Protein AF-A0A093X7K8-F1 (afdb_monomer)

Foldseek 3Di:
DDDDDDDDPDDDDDPDPDAAFPVCVQVVHDFDDDNQHTPVCVVVVHGGHDDPPDDHDDPVVVVVVVVVVVVVVVVVVVVVVVPPDDDDDDDDDDDDDDDDDDDDDDDDDDDDDDDDDDDDDDPDDDDDDDDDDDDDDDDDDDDDDDDDDDDDDPDDDPQQACWDDDPPRIDHSVLLVVLLVCCVVPPCVPVVPDDPVDHLVNVCVVDVVRSVVSNPD

Secondary structure (DSSP, 8-state):
---------------------HHHHHTT----S-SS--HHHHHT-------SS-----HHHHHHHHHHHHHHHHHHHHHHHTTS----------------------PPPPPPPPP---------------------------------------PPPTT-PPPEEETTEEE-HHHHHHHHHHHHHHTTTT-TTS-TTS-HHHHHHH-HHHHHHHTT-

Structure (mmCIF, N/CA/C/O backbone):
data_AF-A0A093X7K8-F1
#
_entry.id   AF-A0A093X7K8-F1
#
loop_
_atom_site.group_PDB
_atom_site.id
_atom_site.type_symbol
_atom_site.label_atom_id
_atom_site.label_alt_id
_atom_site.label_comp_id
_atom_site.label_asym_id
_atom_site.label_entity_id
_atom_site.label_seq_id
_atom_site.pdbx_PDB_ins_code
_atom_site.Cartn_x
_atom_site.Cartn_y
_atom_site.Cartn_z
_atom_site.occupancy
_atom_site.B_iso_or_equiv
_atom_site.auth_seq_id
_atom_site.auth_comp_id
_atom_site.auth_asym_id
_atom_site.auth_atom_id
_atom_site.pdbx_PDB_model_num
ATOM 1 N N . SER A 1 1 ? -24.131 13.519 -60.562 1.00 43.91 1 SER A N 1
ATOM 2 C CA . SER A 1 1 ? -24.579 14.453 -59.507 1.00 43.91 1 SER A CA 1
ATOM 3 C C . SER A 1 1 ? -25.563 13.751 -58.587 1.00 43.91 1 SER A C 1
ATOM 5 O O . SER A 1 1 ? -26.229 12.853 -59.090 1.00 43.91 1 SER A O 1
ATOM 7 N N . PRO A 1 2 ? -25.706 14.150 -57.310 1.00 54.4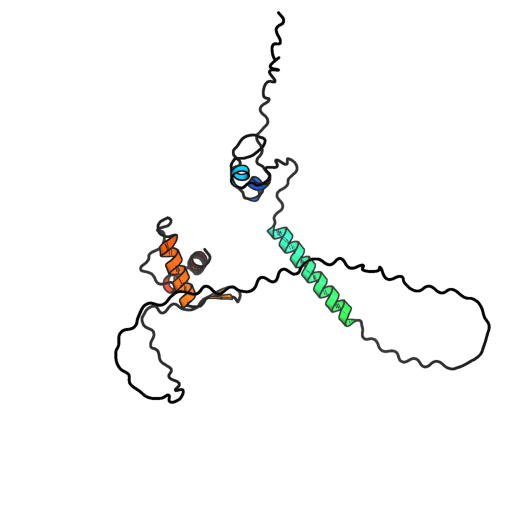1 2 PRO A N 1
ATOM 8 C CA . PRO A 1 2 ? -24.967 15.197 -56.595 1.00 54.41 2 PRO A CA 1
ATOM 9 C C . PRO A 1 2 ? -23.804 14.649 -55.742 1.00 54.41 2 PRO A C 1
ATOM 11 O O . PRO A 1 2 ? -23.658 13.444 -55.560 1.00 54.41 2 PRO A O 1
ATOM 14 N N . THR A 1 3 ? -22.981 15.554 -55.218 1.00 49.97 3 THR A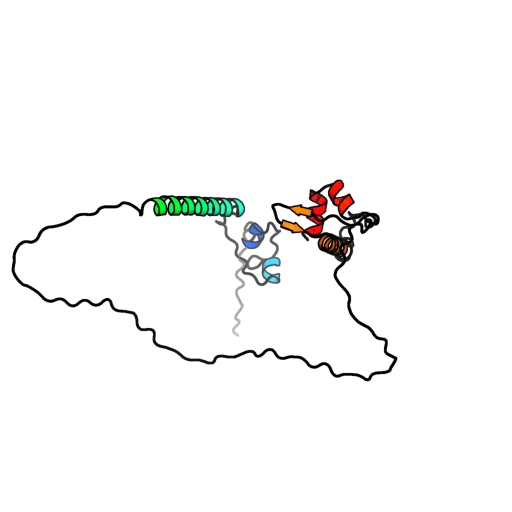 N 1
ATOM 15 C CA . THR A 1 3 ? -21.898 15.289 -54.256 1.00 49.97 3 THR A CA 1
ATOM 16 C C . THR A 1 3 ? -22.354 15.629 -52.836 1.00 49.97 3 THR A C 1
ATOM 18 O O . THR A 1 3 ? -23.001 16.653 -52.634 1.00 49.97 3 THR A O 1
ATOM 21 N N . ALA A 1 4 ? -21.954 14.832 -51.842 1.00 49.38 4 ALA A N 1
ATOM 22 C CA . ALA A 1 4 ? -22.148 15.134 -50.421 1.00 49.38 4 ALA A CA 1
ATOM 23 C C . ALA A 1 4 ? -20.796 15.081 -49.689 1.00 49.38 4 ALA A C 1
ATOM 25 O O . ALA A 1 4 ? -20.408 14.056 -49.132 1.00 49.38 4 ALA A O 1
ATOM 26 N N . ALA A 1 5 ? -20.037 16.178 -49.747 1.00 46.66 5 ALA A N 1
ATOM 27 C CA . ALA A 1 5 ? -18.746 16.278 -49.071 1.00 46.66 5 ALA A CA 1
ATOM 28 C C . ALA A 1 5 ? -18.942 16.472 -47.557 1.00 46.66 5 ALA A C 1
ATOM 30 O O . ALA A 1 5 ? -19.609 17.412 -47.127 1.00 46.66 5 ALA A O 1
ATOM 31 N N . ALA A 1 6 ? -18.339 15.603 -46.742 1.00 52.88 6 ALA A N 1
ATOM 32 C CA . ALA A 1 6 ? -18.373 15.737 -45.289 1.00 52.88 6 ALA A CA 1
ATOM 33 C C . ALA A 1 6 ? -17.526 16.943 -44.839 1.00 52.88 6 ALA A C 1
ATOM 35 O O . ALA A 1 6 ? -16.303 16.948 -44.985 1.00 52.88 6 ALA A O 1
ATOM 36 N N . ALA A 1 7 ? -18.173 17.968 -44.280 1.00 48.53 7 ALA A N 1
ATOM 37 C CA . ALA A 1 7 ? -17.504 19.171 -43.795 1.00 48.53 7 ALA A CA 1
ATOM 38 C C . ALA A 1 7 ? -16.694 18.888 -42.514 1.00 48.53 7 ALA A C 1
ATOM 40 O O . ALA A 1 7 ? -17.230 18.871 -41.405 1.00 48.53 7 ALA A O 1
ATOM 41 N N . ALA A 1 8 ? -15.383 18.689 -42.661 1.00 55.38 8 ALA A N 1
ATOM 42 C CA . ALA A 1 8 ? -14.460 18.539 -41.540 1.00 55.38 8 ALA A CA 1
ATOM 43 C C . ALA A 1 8 ? -14.247 19.889 -40.823 1.00 55.38 8 ALA A C 1
ATOM 45 O O . ALA A 1 8 ? -13.412 20.700 -41.221 1.00 55.38 8 ALA A O 1
ATOM 46 N N . VAL A 1 9 ? -15.009 20.140 -39.752 1.00 53.75 9 VAL A N 1
ATOM 47 C CA . VAL A 1 9 ? -14.909 21.376 -38.957 1.00 53.75 9 VAL A CA 1
ATOM 48 C C . VAL A 1 9 ? -13.597 21.396 -38.160 1.00 53.75 9 VAL A C 1
ATOM 50 O O . VAL A 1 9 ? -13.484 20.811 -37.082 1.00 53.75 9 VAL A O 1
ATOM 53 N N . GLY A 1 10 ? -12.592 22.089 -38.698 1.00 54.41 10 GLY A N 1
ATOM 54 C CA . GLY A 1 10 ? -11.262 22.234 -38.103 1.00 54.41 10 GLY A CA 1
ATOM 55 C C . GLY A 1 10 ? -11.238 23.115 -36.851 1.00 54.41 10 GLY A C 1
ATOM 56 O O . GLY A 1 10 ? -10.884 24.290 -36.914 1.00 54.41 10 GLY A O 1
ATOM 57 N N . ALA A 1 11 ? -11.570 22.548 -35.690 1.00 55.50 11 ALA A N 1
ATOM 58 C CA . ALA A 1 11 ? -11.433 23.224 -34.402 1.00 55.50 11 ALA A CA 1
ATOM 59 C C . ALA A 1 11 ? -9.982 23.156 -33.880 1.00 55.50 11 ALA A C 1
ATOM 61 O O . ALA A 1 11 ? -9.551 22.134 -33.341 1.00 55.50 11 ALA A O 1
ATOM 62 N N . SER A 1 12 ? -9.230 24.256 -34.003 1.00 58.72 12 SER A N 1
ATOM 63 C CA . SER A 1 12 ? -7.847 24.361 -33.510 1.00 58.72 12 SER A CA 1
ATOM 64 C C . SER A 1 12 ? -7.721 23.970 -32.024 1.00 58.72 12 SER A C 1
ATOM 66 O O . SER A 1 12 ? -8.381 24.574 -31.169 1.00 58.72 12 SER A O 1
ATOM 68 N N . PRO A 1 13 ? -6.862 22.995 -31.663 1.00 62.19 13 PRO A N 1
ATOM 69 C CA . PRO A 1 13 ? -6.808 22.458 -30.308 1.00 62.19 13 PRO A CA 1
ATOM 70 C C . PRO A 1 13 ? -6.095 23.418 -29.346 1.00 62.19 13 PRO A C 1
ATOM 72 O O . PRO A 1 13 ? -4.878 23.360 -29.152 1.00 62.19 13 PRO A O 1
ATOM 75 N N . VAL A 1 14 ? -6.875 24.275 -28.679 1.00 63.78 14 VAL A N 1
ATOM 76 C CA . VAL A 1 14 ? -6.429 25.054 -27.512 1.00 63.78 14 VAL A CA 1
ATOM 77 C C . VAL A 1 14 ? -5.735 24.105 -26.531 1.00 63.78 14 VAL A C 1
ATOM 79 O O . VAL A 1 14 ? -6.349 23.140 -26.067 1.00 63.78 14 VAL A O 1
ATOM 82 N N . LYS A 1 15 ? -4.460 24.368 -26.207 1.00 61.75 15 LYS A N 1
ATOM 83 C CA . LYS A 1 15 ? -3.591 23.497 -25.389 1.00 61.75 15 LYS A CA 1
ATOM 84 C C . LYS A 1 15 ? -4.044 23.440 -23.919 1.00 61.75 15 LYS A C 1
ATOM 86 O O . LYS A 1 15 ? -3.411 23.994 -23.022 1.00 61.75 15 LYS A O 1
ATOM 91 N N . ARG A 1 16 ? -5.159 22.748 -23.660 1.00 68.31 16 ARG A N 1
ATOM 92 C CA . ARG A 1 16 ? -5.718 22.496 -22.324 1.00 68.31 16 ARG A CA 1
ATOM 93 C C . ARG A 1 16 ? -4.685 21.735 -21.484 1.00 68.31 16 ARG A C 1
ATOM 95 O O . ARG A 1 16 ? -4.332 20.603 -21.807 1.00 68.31 16 ARG A O 1
ATOM 102 N N . LYS A 1 17 ? -4.204 22.358 -20.401 1.00 72.25 17 LYS A N 1
ATOM 103 C CA . LYS A 1 17 ? -3.203 21.790 -19.479 1.00 72.25 17 LYS A CA 1
ATOM 104 C C . LYS A 1 17 ? -3.679 20.417 -18.979 1.00 72.25 17 LYS A C 1
ATOM 106 O O . LYS A 1 17 ? -4.700 20.337 -18.299 1.00 72.25 17 LYS A O 1
ATOM 111 N N . ARG A 1 18 ? -2.977 19.338 -19.356 1.00 80.25 18 ARG A N 1
ATOM 112 C CA . ARG A 1 18 ? -3.398 17.949 -19.092 1.00 80.25 18 ARG A CA 1
ATOM 113 C C . ARG A 1 18 ? -3.411 17.674 -17.582 1.00 80.25 18 ARG A C 1
ATOM 115 O O . ARG A 1 18 ? -2.409 17.884 -16.904 1.00 80.25 18 ARG A O 1
ATOM 122 N N . ILE A 1 19 ? -4.545 17.202 -17.064 1.00 87.38 19 ILE A N 1
ATOM 123 C CA . ILE A 1 19 ? -4.765 16.911 -15.639 1.00 87.38 19 ILE A CA 1
ATOM 124 C C . ILE A 1 19 ? -4.825 15.393 -15.434 1.00 87.38 19 ILE A C 1
ATOM 126 O O . ILE A 1 19 ? -5.499 14.693 -16.181 1.00 87.38 19 ILE A O 1
ATOM 130 N N . ALA A 1 20 ? -4.141 14.888 -14.404 1.00 92.25 20 ALA A N 1
ATOM 131 C CA . ALA A 1 20 ? -4.218 13.484 -14.002 1.00 92.25 20 ALA A CA 1
ATOM 132 C C . ALA A 1 20 ? -5.599 13.121 -13.419 1.00 92.25 20 ALA A C 1
ATOM 134 O O . ALA A 1 20 ? -6.177 13.907 -12.662 1.00 92.25 20 ALA A O 1
ATOM 135 N N . CYS A 1 21 ? -6.098 11.918 -13.723 1.00 93.25 21 CYS A N 1
ATOM 136 C CA . CYS A 1 21 ? -7.355 11.404 -13.171 1.00 93.25 21 CYS A CA 1
ATOM 137 C C . CYS A 1 21 ? -7.287 11.188 -11.645 1.00 93.25 21 CYS A C 1
ATOM 139 O O . CYS A 1 21 ? -6.202 11.111 -11.058 1.00 93.25 21 CYS A O 1
ATOM 141 N N . THR A 1 22 ? -8.449 11.085 -10.992 1.00 93.62 22 THR A N 1
ATOM 142 C CA . THR A 1 22 ? -8.557 10.914 -9.530 1.00 93.62 22 THR A CA 1
ATOM 143 C C . THR A 1 22 ? -7.801 9.680 -9.034 1.00 93.62 22 THR A C 1
ATOM 145 O O . THR A 1 22 ? -6.997 9.793 -8.112 1.00 93.62 22 THR A O 1
ATOM 148 N N . LEU A 1 23 ? -7.952 8.532 -9.703 1.00 93.06 23 LEU A N 1
ATOM 149 C CA . LEU A 1 23 ? -7.284 7.280 -9.328 1.00 93.06 23 LEU A CA 1
ATOM 150 C C . LEU A 1 23 ? -5.750 7.384 -9.388 1.00 93.06 23 LEU A C 1
ATOM 152 O O . LEU A 1 23 ? -5.063 6.938 -8.465 1.00 93.06 23 LEU A O 1
ATOM 156 N N . CYS A 1 24 ? -5.188 8.027 -10.418 1.00 93.50 24 CYS A N 1
ATOM 157 C CA . CYS A 1 24 ? -3.744 8.278 -10.493 1.00 93.50 24 CYS A CA 1
ATOM 158 C C . CYS A 1 24 ? -3.268 9.283 -9.429 1.00 93.50 24 CYS A C 1
ATOM 160 O O . CYS A 1 24 ? -2.200 9.086 -8.853 1.00 93.50 24 CYS A O 1
ATOM 162 N N . ARG A 1 25 ? -4.067 10.316 -9.117 1.00 91.94 25 ARG A N 1
ATOM 163 C CA . ARG A 1 25 ? -3.783 11.281 -8.035 1.00 91.94 25 ARG A CA 1
ATOM 164 C C . ARG A 1 25 ? -3.789 10.636 -6.647 1.00 91.94 25 ARG A C 1
ATOM 166 O O . ARG A 1 25 ? -2.954 10.986 -5.816 1.00 91.94 25 ARG A O 1
ATOM 173 N N . GLU A 1 26 ? -4.711 9.714 -6.375 1.00 90.94 26 GLU A N 1
ATOM 174 C CA . GLU A 1 26 ? -4.757 8.997 -5.094 1.00 90.94 26 GLU A CA 1
ATOM 175 C C . GLU A 1 26 ? -3.578 8.041 -4.934 1.00 90.94 26 GLU A C 1
ATOM 177 O O . GLU A 1 26 ? -2.872 8.103 -3.926 1.00 90.94 26 GLU A O 1
ATOM 182 N N . SER A 1 27 ? -3.329 7.222 -5.959 1.00 91.19 27 SER A N 1
ATOM 183 C CA . SER A 1 27 ? -2.268 6.207 -5.978 1.00 91.19 27 SER A CA 1
ATOM 184 C C . SER A 1 27 ? -0.863 6.743 -6.302 1.00 91.19 27 SER A C 1
ATOM 186 O O . SER A 1 27 ? 0.056 5.952 -6.483 1.00 91.19 27 SER A O 1
ATOM 188 N N . LYS A 1 28 ? -0.681 8.072 -6.364 1.00 90.88 28 LYS A N 1
ATOM 189 C CA . LYS A 1 28 ? 0.595 8.774 -6.625 1.00 90.88 28 LYS A CA 1
ATOM 190 C C . LYS A 1 28 ? 1.321 8.413 -7.943 1.00 90.88 28 LYS A C 1
ATOM 192 O O . LYS A 1 28 ? 2.507 8.703 -8.067 1.00 90.88 28 LYS A O 1
ATOM 197 N N . VAL A 1 29 ? 0.659 7.818 -8.942 1.00 93.06 29 VAL A N 1
ATOM 198 C CA . VAL A 1 29 ? 1.325 7.419 -10.205 1.00 93.06 29 VAL A CA 1
ATOM 199 C C . VAL A 1 29 ? 1.210 8.467 -11.315 1.00 93.06 29 VAL A C 1
ATOM 201 O O . VAL A 1 29 ? 0.273 9.269 -11.354 1.00 93.06 29 VAL A O 1
ATOM 204 N N . ARG A 1 30 ? 2.119 8.400 -12.297 1.00 92.69 30 ARG A N 1
ATOM 205 C CA . ARG A 1 30 ? 2.014 9.170 -13.545 1.00 92.69 30 ARG A CA 1
ATOM 206 C C . ARG A 1 30 ? 0.750 8.760 -14.318 1.00 92.69 30 ARG A C 1
ATOM 208 O O . ARG A 1 30 ? 0.532 7.584 -14.592 1.00 92.69 30 ARG A O 1
ATOM 215 N N . CYS A 1 31 ? -0.066 9.741 -14.698 1.00 94.12 31 CYS A N 1
ATOM 216 C CA . CYS A 1 31 ? -1.246 9.544 -15.540 1.00 94.12 31 CYS A CA 1
ATOM 217 C C . CYS A 1 31 ? -0.872 9.784 -17.011 1.00 94.12 31 CYS A C 1
ATOM 219 O O . CYS A 1 31 ? -0.546 10.913 -17.378 1.00 94.12 31 CYS A O 1
ATOM 221 N N . VAL A 1 32 ? -0.913 8.740 -17.843 1.00 93.06 32 VAL A N 1
ATOM 222 C CA . VAL A 1 32 ? -0.558 8.791 -19.275 1.00 93.06 32 VAL A CA 1
ATOM 223 C C . VAL A 1 32 ? -1.686 8.182 -20.107 1.00 93.06 32 VAL A C 1
ATOM 225 O O . VAL A 1 32 ? -2.246 7.162 -19.715 1.00 93.06 32 VAL A O 1
ATOM 228 N N . GLY A 1 33 ? -2.025 8.814 -21.229 1.00 86.38 33 GLY A N 1
ATOM 229 C CA . GLY A 1 33 ? -3.079 8.398 -22.159 1.00 86.38 33 GLY A CA 1
ATOM 230 C C . GLY A 1 33 ? -3.758 9.599 -22.835 1.00 86.38 33 GLY A C 1
ATOM 231 O O . GLY A 1 33 ? -3.300 10.738 -22.639 1.00 86.38 33 GLY A O 1
ATOM 232 N N . PRO A 1 34 ? -4.813 9.354 -23.631 1.00 79.88 34 PRO A N 1
ATOM 233 C CA . PRO A 1 34 ? -5.719 10.383 -24.141 1.00 79.88 34 PRO A CA 1
ATOM 234 C C . PRO A 1 34 ? -6.568 11.025 -23.018 1.00 79.88 34 PRO A C 1
ATOM 236 O O . PRO A 1 34 ? -6.303 10.856 -21.825 1.00 79.88 34 PRO A O 1
ATOM 239 N N . SER A 1 35 ? -7.522 11.883 -23.389 1.00 75.50 35 SER A N 1
ATOM 240 C CA . SER A 1 35 ? -8.306 12.704 -22.446 1.00 75.50 35 SER A CA 1
ATOM 241 C C . SER A 1 35 ? -9.487 11.985 -21.789 1.00 75.50 35 SER A C 1
ATOM 243 O O . SER A 1 35 ? -9.974 12.450 -20.762 1.00 75.50 35 SER A O 1
ATOM 245 N N . ASP A 1 36 ? -9.949 10.893 -22.388 1.00 82.69 36 ASP A N 1
ATOM 246 C CA . ASP A 1 36 ? -11.087 10.067 -21.985 1.00 82.69 36 ASP A CA 1
ATOM 247 C C . ASP A 1 36 ? -10.666 8.964 -20.993 1.00 82.69 36 ASP A C 1
ATOM 249 O O . ASP A 1 36 ? -11.167 8.922 -19.867 1.00 82.69 36 ASP A O 1
ATOM 253 N N . ARG A 1 37 ? -9.684 8.121 -21.347 1.00 93.06 37 ARG A N 1
ATOM 254 C CA . ARG A 1 37 ? -9.090 7.117 -20.453 1.00 93.06 37 ARG A CA 1
ATOM 255 C C . ARG A 1 37 ? -7.569 7.216 -20.437 1.00 93.06 37 ARG A C 1
ATOM 257 O O . ARG A 1 37 ? -6.923 7.468 -21.446 1.00 93.06 37 ARG A O 1
ATOM 264 N N . CYS A 1 38 ? -6.973 6.995 -19.266 1.00 94.56 38 CYS A N 1
ATOM 265 C CA . CYS A 1 38 ? -5.532 6.800 -19.149 1.00 94.56 38 CYS A CA 1
ATOM 266 C C . CYS A 1 38 ? -5.196 5.304 -19.213 1.00 94.56 38 CYS A C 1
ATOM 268 O O . CYS A 1 38 ? -5.938 4.484 -18.665 1.00 94.56 38 CYS A O 1
ATOM 270 N N . ALA A 1 39 ? -4.049 4.955 -19.800 1.00 94.88 39 ALA A N 1
ATOM 271 C CA . ALA A 1 39 ? -3.650 3.573 -20.084 1.00 94.88 39 ALA A CA 1
ATOM 272 C C . ALA A 1 39 ? -3.607 2.676 -18.829 1.00 94.88 39 ALA A C 1
ATOM 274 O O . ALA A 1 39 ? -3.805 1.466 -18.906 1.00 94.88 39 ALA A O 1
ATOM 275 N N . ARG A 1 40 ? -3.402 3.255 -17.631 1.00 95.31 40 ARG A N 1
ATOM 276 C CA . ARG A 1 40 ? -3.520 2.501 -16.370 1.00 95.31 40 ARG A CA 1
ATOM 277 C C . ARG A 1 40 ? -4.972 2.173 -16.017 1.00 95.31 40 ARG A C 1
ATOM 279 O O . ARG A 1 40 ? -5.229 1.060 -15.580 1.00 95.31 40 ARG A O 1
ATOM 286 N N . CYS A 1 41 ? -5.901 3.119 -16.152 1.00 96.00 41 CYS A N 1
ATOM 287 C CA . CYS A 1 41 ? -7.314 2.872 -15.842 1.00 96.00 41 CYS A CA 1
ATOM 288 C C . CYS A 1 41 ? -7.969 1.963 -16.891 1.00 96.00 41 CYS A C 1
ATOM 290 O O . CYS A 1 41 ? -8.832 1.166 -16.556 1.00 96.00 41 CYS A O 1
ATOM 292 N N . GLU A 1 42 ? -7.517 2.051 -18.140 1.00 95.44 42 GLU A N 1
ATOM 293 C CA . GLU A 1 42 ? -7.854 1.129 -19.223 1.00 95.44 42 GLU A CA 1
ATOM 294 C C . GLU A 1 42 ? -7.379 -0.302 -18.921 1.00 95.44 42 GLU A C 1
ATOM 296 O O . GLU A 1 42 ? -8.211 -1.193 -18.776 1.00 95.44 42 GLU A O 1
ATOM 301 N N . ARG A 1 43 ? -6.073 -0.512 -18.679 1.00 95.12 43 ARG A N 1
ATOM 302 C CA . ARG A 1 43 ? -5.502 -1.830 -18.328 1.00 95.12 43 ARG A CA 1
ATOM 303 C C . ARG A 1 43 ? -6.073 -2.441 -17.038 1.00 95.12 43 ARG A C 1
ATOM 305 O O . ARG A 1 43 ? -6.005 -3.650 -16.855 1.00 95.12 43 ARG A O 1
ATOM 312 N N . LEU A 1 44 ? -6.594 -1.621 -16.126 1.00 95.12 44 LEU A N 1
ATOM 313 C CA . LEU A 1 44 ? -7.252 -2.068 -14.891 1.00 95.12 44 LEU A CA 1
ATOM 314 C C . LEU A 1 44 ? -8.785 -2.178 -15.019 1.00 95.12 44 LEU A C 1
ATOM 316 O O . LEU A 1 44 ? -9.447 -2.429 -14.019 1.00 95.12 44 LEU A O 1
ATOM 320 N N . GLY A 1 45 ? -9.375 -1.908 -16.188 1.00 94.31 45 GLY A N 1
ATOM 321 C CA . GLY A 1 45 ? -10.830 -1.893 -16.409 1.00 94.31 45 GLY A CA 1
ATOM 322 C C . GLY A 1 45 ? -11.596 -0.724 -15.761 1.00 94.31 45 GLY A C 1
ATOM 323 O O . GLY A 1 45 ? -12.689 -0.383 -16.212 1.00 94.31 45 GLY A O 1
ATOM 324 N N . VAL A 1 46 ? -11.021 -0.054 -14.759 1.00 94.94 46 VAL A N 1
ATOM 325 C CA . VAL A 1 46 ? -11.663 0.972 -13.915 1.00 94.94 46 VAL A CA 1
ATOM 326 C C . VAL A 1 46 ? -11.990 2.303 -14.614 1.00 94.94 46 VAL A C 1
ATOM 328 O O . VAL A 1 46 ? -11.337 2.737 -15.571 1.00 94.94 46 VAL A O 1
ATOM 331 N N . GLY A 1 47 ? -13.002 3.002 -14.090 1.00 93.94 47 GLY A N 1
ATOM 332 C CA . GLY A 1 47 ? -13.460 4.300 -14.593 1.00 93.94 47 GLY A CA 1
ATOM 333 C C . GLY A 1 47 ? -12.417 5.417 -14.449 1.00 93.94 47 GLY A C 1
ATOM 334 O O . GLY A 1 47 ? -11.950 5.722 -13.351 1.00 93.94 47 GLY A O 1
ATOM 335 N N . CYS A 1 48 ? -12.071 6.073 -15.558 1.00 94.62 48 CYS A N 1
ATOM 336 C CA . CYS A 1 48 ? -11.074 7.142 -15.591 1.00 94.62 48 CYS A CA 1
ATOM 337 C C . CYS A 1 48 ? -11.730 8.531 -15.515 1.00 94.62 48 CYS A C 1
ATOM 339 O O . CYS A 1 48 ? -12.072 9.119 -16.534 1.00 94.62 48 CYS A O 1
ATOM 341 N N . ARG A 1 49 ? -11.890 9.089 -14.308 1.00 93.06 49 ARG A N 1
ATOM 342 C CA . ARG A 1 49 ? -12.496 10.422 -14.114 1.00 93.06 49 ARG A CA 1
ATOM 343 C C . ARG A 1 49 ? -11.440 11.495 -13.830 1.00 93.06 49 ARG A C 1
ATOM 345 O O . ARG A 1 49 ? -10.674 11.384 -12.871 1.00 93.06 49 ARG A O 1
ATOM 352 N N . THR A 1 50 ? -11.410 12.570 -14.620 1.00 91.06 50 THR A N 1
ATOM 353 C CA . THR A 1 50 ? -10.651 13.791 -14.289 1.00 91.06 50 THR A CA 1
ATOM 354 C C . THR A 1 50 ? -11.547 14.786 -13.562 1.00 91.06 50 THR A C 1
ATOM 356 O O . THR A 1 50 ? -12.519 15.276 -14.130 1.00 91.06 50 THR A O 1
ATOM 359 N N . ASP A 1 51 ? -11.200 15.118 -12.322 1.00 87.38 51 ASP A N 1
ATOM 360 C CA . ASP A 1 51 ? -11.949 16.057 -11.489 1.00 87.38 51 ASP A CA 1
ATOM 361 C C . ASP A 1 51 ? -11.052 17.247 -11.107 1.00 87.38 51 ASP A C 1
ATOM 363 O O . ASP A 1 51 ? -9.945 17.074 -10.587 1.00 87.38 51 ASP A O 1
ATOM 367 N N . LYS A 1 52 ? -11.510 18.468 -11.403 1.00 83.06 52 LYS A N 1
ATOM 368 C CA . LYS A 1 52 ? -10.775 19.707 -11.105 1.00 83.06 52 LYS A CA 1
ATOM 369 C C . LYS A 1 52 ? -10.906 20.132 -9.639 1.00 83.06 52 LYS A C 1
ATOM 371 O O . LYS A 1 52 ? -9.955 20.699 -9.111 1.00 83.06 52 LYS A O 1
ATOM 376 N N . ALA A 1 53 ? -12.041 19.847 -9.001 1.00 80.94 53 ALA A N 1
ATOM 377 C CA . ALA A 1 53 ? -12.335 20.198 -7.614 1.00 80.94 53 ALA A CA 1
ATOM 378 C C . ALA A 1 53 ? -11.757 19.184 -6.611 1.00 80.94 53 ALA A C 1
ATOM 380 O O . ALA A 1 53 ? -11.559 19.525 -5.446 1.00 80.94 53 ALA A O 1
ATOM 381 N N . PHE A 1 54 ? -11.443 17.960 -7.056 1.00 79.62 54 PHE A N 1
ATOM 382 C CA . PHE A 1 54 ? -10.864 16.900 -6.225 1.00 79.62 54 PHE A CA 1
ATOM 383 C C . PHE A 1 54 ? -9.621 17.357 -5.438 1.00 79.62 54 PHE A C 1
ATOM 385 O O . PHE A 1 54 ? -8.502 17.425 -5.961 1.00 79.62 54 PHE A O 1
ATOM 392 N N . ARG A 1 55 ? -9.823 17.605 -4.140 1.00 77.19 55 ARG A N 1
ATOM 393 C CA . ARG A 1 55 ? -8.779 17.739 -3.122 1.00 77.19 55 ARG A CA 1
ATOM 394 C C . ARG A 1 55 ? -8.459 16.348 -2.570 1.00 77.19 55 ARG A C 1
ATOM 396 O O . ARG A 1 55 ? -9.347 15.637 -2.107 1.00 77.19 55 ARG A O 1
ATOM 403 N N . ARG A 1 56 ? -7.181 15.964 -2.582 1.00 72.12 56 ARG A N 1
ATOM 404 C CA . ARG A 1 56 ? -6.702 14.690 -2.021 1.00 72.12 56 ARG A CA 1
ATOM 405 C C . ARG A 1 56 ? -6.794 14.727 -0.489 1.00 72.12 56 ARG A C 1
ATOM 407 O O . ARG A 1 56 ? -5.889 15.248 0.154 1.00 72.12 56 ARG A O 1
ATOM 414 N N . SER A 1 57 ? -7.861 14.178 0.097 1.00 73.88 57 SER A N 1
ATOM 415 C CA . SER A 1 57 ? -7.966 14.055 1.560 1.00 73.88 57 SER A CA 1
ATOM 416 C C . SER A 1 57 ? -6.960 13.038 2.103 1.00 73.88 57 SER A C 1
ATOM 418 O O . SER A 1 57 ? -6.835 11.946 1.544 1.00 73.88 57 SER A O 1
ATOM 420 N N . ASN A 1 58 ? -6.284 13.360 3.208 1.00 83.62 58 ASN A N 1
ATOM 421 C CA . ASN A 1 58 ? -5.420 12.411 3.906 1.00 83.62 58 ASN A CA 1
ATOM 422 C C . ASN A 1 58 ? -6.276 11.297 4.536 1.00 83.62 58 ASN A C 1
ATOM 424 O O . ASN A 1 58 ? -7.058 11.563 5.446 1.00 83.62 58 ASN A O 1
ATOM 428 N N . LYS A 1 59 ? -6.143 10.058 4.043 1.00 84.56 59 LYS A N 1
ATOM 429 C CA . LYS A 1 59 ? -6.933 8.920 4.536 1.00 84.56 59 LYS A CA 1
ATOM 430 C C . LYS A 1 59 ? -6.591 8.574 5.993 1.00 84.56 59 LYS A C 1
ATOM 432 O O . LYS A 1 59 ? -7.516 8.303 6.743 1.00 84.56 59 LYS A O 1
ATOM 437 N N . ARG A 1 60 ? -5.322 8.704 6.417 1.00 86.06 60 ARG A N 1
ATOM 438 C CA . ARG A 1 60 ? -4.893 8.455 7.810 1.00 86.06 60 ARG A CA 1
ATOM 439 C C . ARG A 1 60 ? -5.600 9.388 8.797 1.00 86.06 60 ARG A C 1
ATOM 441 O O . ARG A 1 60 ? -6.263 8.912 9.698 1.00 86.06 60 ARG A O 1
ATOM 448 N N . SER A 1 61 ? -5.562 10.697 8.545 1.00 87.69 61 SER A N 1
ATOM 449 C CA . SER A 1 61 ? -6.226 11.702 9.397 1.00 87.69 61 SER A CA 1
ATOM 450 C C . SER A 1 61 ? -7.761 11.578 9.413 1.00 87.69 61 SER A C 1
ATOM 452 O O . SER A 1 61 ? -8.394 11.951 10.395 1.00 87.69 61 SER A O 1
ATOM 454 N N . LYS A 1 62 ? -8.380 11.027 8.356 1.00 89.50 62 LYS A N 1
ATOM 455 C CA . LYS A 1 62 ? -9.811 10.673 8.377 1.00 89.50 62 LYS A CA 1
ATOM 456 C C . LYS A 1 62 ? -10.104 9.449 9.245 1.00 89.50 62 LYS A C 1
ATOM 458 O O . LYS A 1 62 ? -11.127 9.446 9.912 1.00 89.50 62 LYS A O 1
ATOM 463 N N . VAL A 1 63 ? -9.242 8.435 9.207 1.00 94.88 63 VAL A N 1
ATOM 464 C CA . VAL A 1 63 ? -9.351 7.231 10.044 1.00 94.88 63 VAL A CA 1
ATOM 465 C C . VAL A 1 63 ? -9.168 7.607 11.518 1.00 94.88 63 VAL A C 1
ATOM 467 O O . VAL A 1 63 ? -10.094 7.412 12.291 1.00 94.88 63 VAL A O 1
ATOM 470 N N . GLU A 1 64 ? -8.101 8.333 11.847 1.00 95.50 64 GLU A N 1
ATOM 471 C CA . GLU A 1 64 ? -7.810 8.902 13.175 1.00 95.50 64 GLU A CA 1
ATOM 472 C C . GLU A 1 64 ? -8.981 9.723 13.756 1.00 95.50 64 GLU A C 1
ATOM 474 O O . GLU A 1 64 ? -9.355 9.583 14.921 1.00 95.50 64 GLU A O 1
ATOM 479 N N . ALA A 1 65 ? -9.623 10.559 12.931 1.00 94.56 65 ALA A N 1
ATOM 480 C CA . ALA A 1 65 ? -10.789 11.342 13.345 1.00 94.56 65 ALA A CA 1
ATOM 481 C C . ALA A 1 65 ? -12.051 10.490 13.592 1.00 94.56 65 ALA A C 1
ATOM 483 O O . ALA A 1 65 ? -12.885 10.872 14.416 1.00 94.56 65 ALA A O 1
ATOM 484 N N . LEU A 1 66 ? -12.200 9.358 12.893 1.00 96.00 66 LEU A N 1
ATOM 485 C CA . LEU A 1 66 ? -13.295 8.402 13.089 1.00 96.00 66 LEU A CA 1
ATOM 486 C C . LEU A 1 66 ? -13.044 7.510 14.310 1.00 96.00 66 LEU A C 1
ATOM 488 O O . LEU A 1 66 ? -13.951 7.342 15.118 1.00 96.00 66 LEU A O 1
ATOM 492 N N . GLU A 1 67 ? -11.821 7.014 14.495 1.00 96.50 67 GLU A N 1
ATOM 493 C CA . GLU A 1 67 ? -11.381 6.259 15.679 1.00 96.50 67 GLU A CA 1
ATOM 494 C C . GLU A 1 67 ? -11.651 7.072 16.954 1.00 96.50 67 GLU A C 1
ATOM 496 O O . GLU A 1 67 ? -12.392 6.634 17.835 1.00 96.50 67 GLU A O 1
ATOM 501 N N . LYS A 1 68 ? -11.211 8.337 16.976 1.00 96.69 68 LYS A N 1
ATOM 502 C CA . LYS A 1 68 ? -11.488 9.288 18.064 1.00 96.69 68 LYS A CA 1
ATOM 503 C C . LYS A 1 68 ? -12.960 9.711 18.179 1.00 96.69 68 LYS A C 1
ATOM 505 O O . LYS A 1 68 ? -13.352 10.366 19.147 1.00 96.69 68 LYS A O 1
ATOM 510 N N . GLN A 1 69 ? -13.813 9.413 17.199 1.00 96.31 69 GLN A N 1
ATOM 511 C CA . GLN A 1 69 ? -15.266 9.565 17.340 1.00 96.31 69 GLN A CA 1
ATOM 512 C C . GLN A 1 69 ? -15.906 8.309 17.946 1.00 96.31 69 GLN A C 1
ATOM 514 O O . GLN A 1 69 ? -16.795 8.453 18.780 1.00 96.31 69 GLN A O 1
ATOM 519 N N . VAL A 1 70 ? -15.436 7.111 17.587 1.00 97.25 70 VAL A N 1
ATOM 520 C CA . VAL A 1 70 ? -15.874 5.840 18.191 1.00 97.25 70 VAL A CA 1
ATOM 521 C C . VAL A 1 70 ? -15.525 5.803 19.680 1.00 97.25 70 VAL A C 1
ATOM 523 O O . VAL A 1 70 ? -16.414 5.576 20.493 1.00 97.25 70 VAL A O 1
ATOM 526 N N . GLU A 1 71 ? -14.282 6.128 20.044 1.00 96.25 71 GLU A N 1
ATOM 527 C CA . GLU A 1 71 ? -13.800 6.225 21.433 1.00 96.25 71 GLU A CA 1
ATOM 528 C C . GLU A 1 71 ? -14.738 7.075 22.314 1.00 96.25 71 GLU A C 1
ATOM 530 O O . GLU A 1 71 ? -15.320 6.585 23.282 1.00 96.25 71 GLU A O 1
ATOM 535 N N . ARG A 1 72 ? -15.004 8.325 21.908 1.00 96.19 72 ARG A N 1
ATOM 536 C CA . ARG A 1 72 ? -15.900 9.242 22.638 1.00 96.19 72 ARG A CA 1
ATOM 537 C C . ARG A 1 72 ? -17.353 8.761 22.726 1.00 96.19 72 ARG A C 1
ATOM 539 O O . ARG A 1 72 ? -18.046 9.131 23.674 1.00 96.19 72 ARG A O 1
ATOM 546 N N . LEU A 1 73 ? -17.833 7.981 21.754 1.00 95.19 73 LEU A N 1
ATOM 547 C CA . LEU A 1 73 ? -19.176 7.390 21.789 1.00 95.19 73 LEU A CA 1
ATOM 548 C C . LEU A 1 73 ? -19.248 6.214 22.773 1.00 95.19 73 LEU A C 1
ATOM 550 O O . LEU A 1 73 ? -20.234 6.107 23.501 1.00 95.19 73 LEU A O 1
ATOM 554 N N . LEU A 1 74 ? -18.200 5.387 22.848 1.00 93.50 74 LEU A N 1
ATOM 555 C CA . LEU A 1 74 ? -18.096 4.299 23.825 1.00 93.50 74 LEU A CA 1
ATOM 556 C C . LEU A 1 74 ? -18.072 4.852 25.258 1.00 93.50 74 LEU A C 1
ATOM 558 O O . LEU A 1 74 ? -18.943 4.494 26.051 1.00 93.50 74 LEU A O 1
ATOM 562 N N . GLU A 1 75 ? -17.198 5.823 25.555 1.00 94.19 75 GLU A N 1
ATOM 563 C CA . GLU A 1 75 ? -17.171 6.479 26.874 1.00 94.19 75 GLU A CA 1
ATOM 564 C C . GLU A 1 75 ? -18.537 7.102 27.250 1.00 94.19 75 GLU A C 1
ATOM 566 O O . GLU A 1 75 ? -18.934 7.144 28.416 1.00 94.19 75 GLU A O 1
ATOM 571 N N . ALA A 1 76 ? -19.262 7.667 26.274 1.00 91.62 76 ALA A N 1
ATOM 572 C CA . ALA A 1 76 ? -20.579 8.259 26.505 1.00 91.62 76 ALA A CA 1
ATOM 573 C C . ALA A 1 76 ? -21.643 7.192 26.820 1.00 91.62 76 ALA A C 1
ATOM 575 O O . ALA A 1 76 ? -22.483 7.407 27.695 1.00 91.62 76 ALA A O 1
ATOM 576 N N . GLN A 1 77 ? -21.584 6.034 26.159 1.00 91.69 77 GLN A N 1
ATOM 577 C CA . GLN A 1 77 ? -22.468 4.899 26.420 1.00 91.69 77 GLN A CA 1
ATOM 578 C C . GLN A 1 77 ? -22.202 4.263 27.796 1.00 91.69 77 GLN A C 1
ATOM 580 O O . GLN A 1 77 ? -23.150 3.890 28.490 1.00 91.69 77 GLN A O 1
ATOM 585 N N . GLU A 1 78 ? -20.941 4.179 28.221 1.00 87.75 78 GLU A N 1
ATOM 586 C CA . GLU A 1 78 ? -20.557 3.709 29.559 1.00 87.75 78 GLU A CA 1
ATOM 587 C C . GLU A 1 78 ? -21.054 4.660 30.654 1.00 87.75 78 GLU A C 1
ATOM 589 O O . GLU A 1 78 ? -21.766 4.234 31.568 1.00 87.75 78 GLU A O 1
ATOM 594 N N . ARG A 1 79 ? -20.786 5.967 30.512 1.00 80.12 79 ARG A N 1
ATOM 595 C CA . ARG A 1 79 ? -21.295 7.001 31.432 1.00 80.12 79 ARG A CA 1
ATOM 596 C C . ARG A 1 79 ? -22.830 7.037 31.479 1.00 80.12 79 ARG A C 1
ATOM 598 O O . ARG A 1 79 ? -23.395 7.249 32.547 1.00 80.12 79 ARG A O 1
ATOM 605 N N . GLY A 1 80 ? -23.508 6.770 30.360 1.00 69.81 80 GLY A N 1
ATOM 606 C CA . GLY A 1 80 ? -24.967 6.636 30.306 1.00 69.81 80 GLY A CA 1
ATOM 607 C C . GLY A 1 80 ? -25.501 5.401 31.046 1.00 69.81 80 GLY A C 1
ATOM 608 O O . GLY A 1 80 ? -26.470 5.507 31.797 1.00 69.81 80 GLY A O 1
ATOM 609 N N . ARG A 1 81 ? -24.849 4.239 30.893 1.00 64.69 81 ARG A N 1
ATOM 610 C CA . ARG A 1 81 ? -25.228 2.986 31.577 1.00 64.69 81 ARG A CA 1
ATOM 611 C C . ARG A 1 81 ? -25.078 3.048 33.099 1.00 64.69 81 ARG A C 1
ATOM 613 O O . ARG A 1 81 ? -25.841 2.388 33.797 1.00 64.69 81 ARG A O 1
ATOM 620 N N . GLY A 1 82 ? -24.159 3.862 33.619 1.00 58.41 82 GLY A N 1
ATOM 621 C CA . GLY A 1 82 ? -24.002 4.073 35.064 1.00 58.41 82 GLY A CA 1
ATOM 622 C C . GLY A 1 82 ? -25.182 4.780 35.752 1.00 58.41 82 GLY A C 1
ATOM 623 O O . GLY A 1 82 ? -25.256 4.766 36.976 1.00 58.41 82 GLY A O 1
ATOM 624 N N . SER A 1 83 ? -26.110 5.384 34.997 1.00 57.22 83 SER A N 1
ATOM 625 C CA . SER A 1 83 ? -27.196 6.220 35.541 1.00 57.22 83 SER A CA 1
ATOM 626 C C . SER A 1 83 ? -28.572 5.527 35.599 1.00 57.22 83 SER A C 1
ATOM 628 O O . SER A 1 83 ? -29.578 6.155 35.924 1.00 57.22 83 SER A O 1
ATOM 630 N N . SER A 1 84 ? -28.657 4.222 35.304 1.00 59.56 84 SER A N 1
ATOM 631 C CA . SER A 1 84 ? -29.923 3.462 35.315 1.00 59.56 84 SER A CA 1
ATOM 632 C C . SER A 1 84 ? -30.177 2.653 36.598 1.00 59.56 84 SER A C 1
ATOM 634 O O . SER A 1 84 ? -30.913 1.669 36.571 1.00 59.56 84 SER A O 1
ATOM 636 N N . THR A 1 85 ? -29.607 3.070 37.732 1.00 57.41 85 THR A N 1
ATOM 637 C CA . THR A 1 85 ? -29.956 2.562 39.072 1.00 57.41 85 THR A CA 1
ATOM 638 C C . THR A 1 85 ? -30.190 3.714 40.049 1.00 57.41 85 THR A C 1
ATOM 640 O O . THR A 1 85 ? -29.259 4.186 40.694 1.00 57.41 85 THR A O 1
ATOM 643 N N . SER A 1 86 ? -31.451 4.129 40.192 1.00 48.31 86 SER A N 1
ATOM 644 C CA . SER A 1 86 ? -31.927 4.976 41.295 1.00 48.31 86 SER A CA 1
ATOM 645 C C . SER A 1 86 ? -33.183 4.343 41.911 1.00 48.31 86 SER A C 1
ATOM 647 O O . SER A 1 86 ? -34.148 4.110 41.181 1.00 48.31 86 SER A O 1
ATOM 649 N N . PRO A 1 87 ? -33.201 4.027 43.220 1.00 61.31 87 PRO A N 1
ATOM 650 C CA . PRO A 1 87 ? -34.334 3.372 43.867 1.00 61.31 87 PRO A CA 1
ATOM 651 C C . PRO A 1 87 ? -35.353 4.382 44.417 1.00 61.31 87 PRO A C 1
ATOM 653 O O . PRO A 1 87 ? -34.984 5.341 45.090 1.00 61.31 87 PRO A O 1
ATOM 656 N N . ALA A 1 88 ? -36.649 4.116 44.233 1.00 40.56 88 ALA A N 1
ATOM 657 C CA . ALA A 1 88 ? -37.715 4.798 44.972 1.00 40.56 88 ALA A CA 1
ATOM 658 C C . ALA A 1 88 ? -38.919 3.866 45.192 1.00 40.56 88 ALA A C 1
ATOM 660 O O . ALA A 1 88 ? -39.543 3.392 44.245 1.00 40.56 88 ALA A O 1
ATOM 661 N N . ARG A 1 89 ? -39.249 3.608 46.462 1.00 54.06 89 ARG A N 1
ATOM 662 C CA . ARG A 1 89 ? -40.392 2.793 46.901 1.00 54.06 89 ARG A CA 1
ATOM 663 C C . ARG A 1 89 ? -41.468 3.722 47.462 1.00 54.06 89 ARG A C 1
ATOM 665 O O . ARG A 1 89 ? -41.381 4.110 48.623 1.00 54.06 89 ARG A O 1
ATOM 672 N N . SER A 1 90 ? -42.479 4.041 46.658 1.00 46.38 90 SER A N 1
ATOM 673 C CA . SER A 1 90 ? -43.588 4.919 47.059 1.00 46.38 90 SER A CA 1
ATOM 674 C C . SER A 1 90 ? -44.892 4.135 47.181 1.00 46.38 90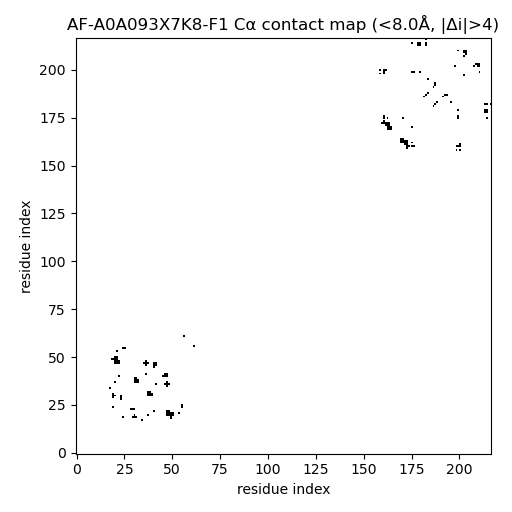 SER A C 1
ATOM 676 O O . SER A 1 90 ? -45.396 3.593 46.201 1.00 46.38 90 SER A O 1
ATOM 678 N N . VAL A 1 91 ? -45.440 4.078 48.396 1.00 57.31 91 VAL A N 1
ATOM 679 C CA . VAL A 1 91 ? -46.774 3.524 48.678 1.00 57.31 91 VAL A CA 1
ATOM 680 C C . VAL A 1 91 ? -47.818 4.618 48.443 1.00 57.31 91 VAL A C 1
ATOM 682 O O . VAL A 1 91 ? -47.608 5.753 48.865 1.00 57.31 91 VAL A O 1
ATOM 685 N N . ALA A 1 92 ? -48.946 4.283 47.812 1.00 51.69 92 ALA A N 1
ATOM 686 C CA . ALA A 1 92 ? -50.074 5.194 47.605 1.00 51.69 92 ALA A CA 1
ATOM 687 C C . ALA A 1 92 ? -51.368 4.614 48.222 1.00 51.69 92 ALA A C 1
ATOM 689 O O . ALA A 1 92 ? -51.610 3.413 48.071 1.00 51.69 92 ALA A O 1
ATOM 690 N N . PRO A 1 93 ? -52.192 5.420 48.923 1.00 54.44 93 PRO A N 1
ATOM 691 C CA . PRO A 1 93 ? -53.424 4.959 49.563 1.00 54.44 93 PRO A CA 1
ATOM 692 C C . PRO A 1 93 ? -54.659 5.029 48.647 1.00 54.44 93 PRO A C 1
ATOM 694 O O . PRO A 1 93 ? -54.710 5.766 47.665 1.00 54.44 93 PRO A O 1
ATOM 697 N N . THR A 1 94 ? -55.696 4.282 49.021 1.00 48.84 94 THR A N 1
ATOM 698 C CA . THR A 1 94 ? -56.995 4.189 48.336 1.00 48.84 94 THR A CA 1
ATOM 699 C C . THR A 1 94 ? -57.894 5.407 48.585 1.00 48.84 94 THR A C 1
ATOM 701 O O . THR A 1 94 ? -58.082 5.766 49.744 1.00 48.84 94 THR A O 1
ATOM 704 N N . THR A 1 95 ? -58.576 5.955 47.561 1.00 48.34 95 THR A N 1
ATOM 705 C CA . THR A 1 95 ? -59.990 6.422 47.673 1.00 48.34 95 THR A CA 1
ATOM 706 C C . THR A 1 95 ? -60.679 6.785 46.333 1.00 48.34 95 THR A C 1
ATOM 708 O O . THR A 1 95 ? -60.178 7.589 45.561 1.00 48.34 95 THR A O 1
ATOM 711 N N . THR A 1 96 ? -61.910 6.273 46.164 1.00 45.56 96 THR A N 1
ATOM 712 C CA . THR A 1 96 ? -63.091 6.919 45.522 1.00 45.56 96 THR A CA 1
ATOM 713 C C . THR A 1 96 ? -63.239 7.046 43.976 1.00 45.56 96 THR A C 1
ATOM 715 O O . THR A 1 96 ? -62.313 7.305 43.222 1.00 45.56 96 THR A O 1
ATOM 718 N N . ARG A 1 97 ? -64.494 6.830 43.521 1.00 45.62 97 ARG A N 1
ATOM 719 C CA . ARG A 1 97 ? -65.066 6.864 42.138 1.00 45.62 97 ARG A CA 1
ATOM 720 C C . ARG A 1 97 ? -65.236 8.322 41.620 1.00 45.62 97 ARG A C 1
ATOM 722 O O . ARG A 1 97 ? -65.138 9.225 42.435 1.00 45.62 97 ARG A O 1
ATOM 729 N N . ARG A 1 98 ? -65.575 8.693 40.364 1.00 46.50 98 ARG A N 1
ATOM 730 C CA . ARG A 1 98 ? -66.213 8.103 39.133 1.00 46.50 98 ARG A CA 1
ATOM 731 C C . ARG A 1 98 ? -65.710 8.966 37.904 1.00 46.50 98 ARG A C 1
ATOM 733 O O . ARG A 1 98 ? -64.742 9.679 38.108 1.00 46.50 98 ARG A O 1
ATOM 740 N N . ARG A 1 99 ? -66.195 9.068 36.639 1.00 45.97 99 ARG A N 1
ATOM 741 C CA . ARG A 1 99 ? -67.338 8.584 35.806 1.00 45.97 99 ARG A CA 1
ATOM 742 C C . ARG A 1 99 ? -67.039 8.729 34.278 1.00 45.97 99 ARG A C 1
ATOM 744 O O . ARG A 1 99 ? -67.150 9.834 33.763 1.00 45.97 99 ARG A O 1
ATOM 751 N N . SER A 1 100 ? -66.859 7.597 33.582 1.00 47.16 100 SER A N 1
ATOM 752 C CA . SER A 1 100 ? -67.256 7.248 32.182 1.00 47.16 100 SER A CA 1
ATOM 753 C C . SER A 1 100 ? -66.895 8.115 30.944 1.00 47.16 100 SER A C 1
ATOM 755 O O . SER A 1 100 ? -67.159 9.311 30.909 1.00 47.16 100 SER A O 1
ATOM 757 N N . GLY A 1 101 ? -66.522 7.436 29.847 1.00 44.84 101 GLY A N 1
ATOM 758 C CA . GLY A 1 101 ? -66.422 7.956 28.464 1.00 44.84 101 GLY A CA 1
ATOM 759 C C . GLY A 1 101 ? -64.971 8.050 27.960 1.00 44.84 101 GLY A C 1
ATOM 760 O O . GLY A 1 101 ? -64.120 8.496 28.721 1.00 44.84 101 GLY A O 1
ATOM 761 N N . ASP A 1 102 ? -64.617 7.649 26.734 1.00 43.34 102 ASP A N 1
ATOM 762 C CA . ASP A 1 102 ? -65.360 6.898 25.697 1.00 43.34 102 ASP A CA 1
ATOM 763 C C . ASP A 1 102 ? -64.376 6.038 24.852 1.00 43.34 102 ASP A C 1
ATOM 765 O O . ASP A 1 102 ? -63.177 6.043 25.131 1.00 43.34 102 ASP A O 1
ATOM 769 N N . ALA A 1 103 ? -64.863 5.245 23.890 1.00 44.97 103 ALA A N 1
ATOM 770 C CA . ALA A 1 103 ? -64.085 4.242 23.147 1.00 44.97 103 ALA A CA 1
ATOM 771 C C . ALA A 1 103 ? -63.045 4.803 22.144 1.00 44.97 103 ALA A C 1
ATOM 773 O O . ALA A 1 103 ? -63.155 5.928 21.661 1.00 44.97 103 ALA A O 1
ATOM 774 N N . GLY A 1 104 ? -62.053 3.974 21.782 1.00 40.72 104 GLY A N 1
ATOM 775 C CA . GLY A 1 104 ? -61.008 4.329 20.811 1.00 40.72 104 GLY A CA 1
ATOM 776 C C . GLY A 1 104 ? -59.912 3.269 20.646 1.00 40.72 104 GLY A C 1
ATOM 777 O O . GLY A 1 104 ? -58.772 3.501 21.042 1.00 40.72 104 GLY A O 1
ATOM 778 N N . ASP A 1 105 ? -60.244 2.107 20.078 1.00 43.38 105 ASP A N 1
ATOM 779 C CA . ASP A 1 105 ? -59.266 1.053 19.767 1.00 43.38 105 ASP A CA 1
ATOM 780 C C . ASP A 1 105 ? -58.226 1.502 18.723 1.00 43.38 105 ASP A C 1
ATOM 782 O O . ASP A 1 105 ? -58.564 2.050 17.673 1.00 43.38 105 ASP A O 1
ATOM 786 N N . GLY A 1 106 ? -56.947 1.232 19.004 1.00 42.16 106 GLY A N 1
ATOM 787 C CA . GLY A 1 106 ? -55.811 1.728 18.220 1.00 42.16 106 GLY A CA 1
ATOM 788 C C . GLY A 1 106 ? -54.608 0.787 18.246 1.00 42.16 106 GLY A C 1
ATOM 789 O O . GLY A 1 106 ? -53.529 1.163 18.700 1.00 42.16 106 GLY A O 1
ATOM 790 N N . ALA A 1 107 ? -54.790 -0.454 17.789 1.00 45.03 107 ALA A N 1
ATOM 791 C CA . ALA A 1 107 ? -53.707 -1.436 17.720 1.00 45.03 107 ALA A CA 1
ATOM 792 C C . ALA A 1 107 ? -52.605 -1.009 16.717 1.00 45.03 107 ALA A C 1
ATOM 794 O O . ALA A 1 107 ? -52.926 -0.620 15.590 1.00 45.03 107 ALA A O 1
ATOM 795 N N . PRO A 1 108 ? -51.307 -1.106 17.071 1.00 50.06 108 PRO A N 1
ATOM 796 C CA . PRO A 1 108 ? -50.219 -0.759 16.162 1.00 50.06 108 PRO A CA 1
ATOM 797 C C . PRO A 1 108 ? -50.113 -1.778 15.019 1.00 50.06 108 PRO A C 1
ATOM 799 O O . PRO A 1 108 ? -49.881 -2.967 15.240 1.00 50.06 108 PRO A O 1
ATOM 802 N N . VAL A 1 109 ? -50.266 -1.302 13.783 1.00 52.38 109 VAL A N 1
ATOM 803 C CA . VAL A 1 109 ? -50.223 -2.141 12.578 1.00 52.38 109 VAL A CA 1
ATOM 804 C C . VAL A 1 109 ? -48.824 -2.706 12.316 1.00 52.38 109 VAL A C 1
ATOM 806 O O . VAL A 1 109 ? -47.866 -1.970 12.087 1.00 52.38 109 VAL A O 1
ATOM 809 N N . THR A 1 110 ? -48.711 -4.033 12.287 1.00 54.88 110 THR A N 1
ATOM 810 C CA . THR A 1 110 ? -47.504 -4.737 11.842 1.00 54.88 110 THR A CA 1
ATOM 811 C C . THR A 1 110 ? -47.494 -4.866 10.311 1.00 54.88 110 THR A C 1
ATOM 813 O O . THR A 1 110 ? -48.455 -5.378 9.729 1.00 54.88 110 THR A O 1
ATOM 816 N N . PRO A 1 111 ? -46.425 -4.434 9.612 1.00 55.22 111 PRO A N 1
ATOM 817 C CA . PRO A 1 111 ? -46.288 -4.683 8.180 1.00 55.22 111 PRO A CA 1
ATOM 818 C C . PRO A 1 111 ? -46.194 -6.187 7.899 1.00 55.22 111 PRO A C 1
ATOM 820 O O . PRO A 1 111 ? -45.288 -6.867 8.380 1.00 55.22 111 PRO A O 1
ATOM 823 N N . ARG A 1 112 ? -47.141 -6.716 7.119 1.00 45.72 112 ARG A N 1
ATOM 824 C CA . ARG A 1 112 ? -47.197 -8.141 6.765 1.00 45.72 112 ARG A CA 1
ATOM 825 C C . ARG A 1 112 ? -46.059 -8.499 5.811 1.00 45.72 112 ARG A C 1
ATOM 827 O O . ARG A 1 112 ? -46.046 -8.044 4.669 1.00 45.72 112 ARG A O 1
ATOM 834 N N . THR A 1 113 ? -45.163 -9.380 6.241 1.00 50.97 113 THR A N 1
ATOM 835 C CA . THR A 1 113 ? -44.298 -10.130 5.330 1.00 50.97 113 THR A CA 1
ATOM 836 C C . THR A 1 113 ? -45.149 -11.115 4.527 1.00 50.97 113 THR A C 1
ATOM 838 O O . THR A 1 113 ? -45.787 -12.004 5.086 1.00 50.97 113 THR A O 1
ATOM 841 N N . MET A 1 114 ? -45.171 -10.956 3.204 1.00 55.97 114 MET A N 1
ATOM 842 C CA . MET A 1 114 ? -45.640 -11.993 2.281 1.00 55.97 114 MET A CA 1
ATOM 843 C C . MET A 1 114 ? -44.423 -12.760 1.767 1.00 55.97 114 MET A C 1
ATOM 845 O O . MET A 1 114 ? -43.417 -12.149 1.405 1.00 55.97 114 MET A O 1
ATOM 849 N N . GLY A 1 115 ? -44.504 -14.089 1.774 1.00 37.91 115 GLY A N 1
ATOM 850 C CA . GLY A 1 115 ? -43.435 -14.950 1.277 1.00 37.91 115 GLY A CA 1
ATOM 851 C C . GLY A 1 115 ? -43.328 -14.937 -0.249 1.00 37.91 115 GLY A C 1
ATOM 852 O O . GLY A 1 115 ? -44.306 -14.688 -0.952 1.00 37.91 115 GLY A O 1
ATOM 853 N N . GLY A 1 116 ? -42.131 -15.248 -0.741 1.00 38.25 116 GLY A N 1
ATOM 854 C CA . GLY A 1 116 ? -41.863 -15.585 -2.135 1.00 38.25 116 GLY A CA 1
ATOM 855 C C . GLY A 1 116 ? -40.837 -16.711 -2.167 1.00 38.25 116 GLY A C 1
ATOM 856 O O . GLY A 1 116 ? -39.658 -16.482 -1.909 1.00 38.25 116 GLY A O 1
ATOM 857 N N . GLU A 1 117 ? -41.295 -17.934 -2.409 1.00 39.06 117 GLU A N 1
ATOM 858 C CA . GLU A 1 117 ? -40.443 -19.122 -2.481 1.00 39.06 117 GLU A CA 1
ATOM 859 C C . GLU A 1 117 ? -39.627 -19.136 -3.779 1.00 39.06 117 GLU A C 1
ATOM 861 O O . GLU A 1 117 ? -40.164 -18.852 -4.850 1.00 39.06 117 GLU A O 1
ATOM 866 N N . SER A 1 118 ? -38.353 -19.538 -3.714 1.00 47.81 118 SER A N 1
ATOM 867 C CA . SER A 1 118 ? -37.615 -20.092 -4.862 1.00 47.81 118 SER A CA 1
ATOM 868 C C . SER A 1 118 ? -36.347 -20.831 -4.426 1.00 47.81 118 SER A C 1
ATOM 870 O O . SER A 1 118 ? -35.417 -20.233 -3.896 1.00 47.81 118 SER A O 1
ATOM 872 N N . THR A 1 119 ? -36.320 -22.137 -4.711 1.00 47.41 119 THR A N 1
ATOM 873 C CA . THR A 1 119 ? -35.123 -22.962 -4.981 1.00 47.41 119 THR A CA 1
ATOM 874 C C . THR A 1 119 ? -33.894 -22.775 -4.077 1.00 47.41 119 THR A C 1
ATOM 876 O O . THR A 1 119 ? -32.971 -22.024 -4.397 1.00 47.41 119 THR A O 1
ATOM 879 N N . GLY A 1 120 ? -33.795 -23.587 -3.021 1.00 40.12 120 GLY A N 1
ATOM 880 C CA . GLY A 1 120 ? -32.511 -23.859 -2.372 1.00 40.12 120 GLY A CA 1
ATOM 881 C C . GLY A 1 120 ? -31.638 -24.773 -3.240 1.00 40.12 120 GLY A C 1
ATOM 882 O O . GLY A 1 120 ? -31.973 -25.939 -3.432 1.00 40.12 120 GLY A O 1
ATOM 883 N N . ALA A 1 121 ? -30.514 -24.261 -3.747 1.00 40.59 121 ALA A N 1
ATOM 884 C CA . ALA A 1 121 ? -29.503 -25.051 -4.451 1.00 40.59 121 ALA A CA 1
ATOM 885 C C . ALA A 1 121 ? -28.406 -25.497 -3.470 1.00 40.59 121 ALA A C 1
ATOM 887 O O . ALA A 1 121 ? -27.434 -24.780 -3.233 1.00 40.59 121 ALA A O 1
ATOM 888 N N . GLY A 1 122 ? -28.577 -26.678 -2.872 1.00 35.81 122 GLY A N 1
ATOM 889 C CA . GLY A 1 122 ? -27.568 -27.275 -1.999 1.00 35.81 122 GLY A CA 1
ATOM 890 C C . GLY A 1 122 ? -26.369 -27.777 -2.802 1.00 35.81 122 GLY A C 1
ATOM 891 O O . GLY A 1 122 ? -26.446 -28.834 -3.425 1.00 35.81 122 GLY A O 1
ATOM 892 N N . PHE A 1 123 ? -25.255 -27.045 -2.768 1.00 33.50 123 PHE A N 1
ATOM 893 C CA . PHE A 1 123 ? -23.978 -27.537 -3.282 1.00 33.50 123 PHE A CA 1
ATOM 894 C C . PHE A 1 123 ? -23.409 -28.569 -2.308 1.00 33.50 123 PHE A C 1
ATOM 896 O O . PHE A 1 123 ? -22.778 -28.222 -1.314 1.00 33.50 123 PHE A O 1
ATOM 903 N N . GLN A 1 124 ? -23.683 -29.844 -2.586 1.00 40.19 124 GLN A N 1
ATOM 904 C CA . GLN A 1 124 ? -23.045 -30.955 -1.892 1.00 40.19 124 GLN A CA 1
ATOM 905 C C . GLN A 1 124 ? -21.557 -31.000 -2.241 1.00 40.19 124 GLN A C 1
ATOM 907 O O . GLN A 1 124 ? -21.173 -30.879 -3.407 1.00 40.19 124 GLN A O 1
ATOM 912 N N . GLU A 1 125 ? -20.738 -31.191 -1.213 1.00 36.66 125 GLU A N 1
ATOM 913 C CA . GLU A 1 125 ? -19.306 -31.426 -1.338 1.00 36.66 125 GLU A CA 1
ATOM 914 C C . GLU A 1 125 ? -19.080 -32.697 -2.166 1.00 36.66 125 GLU A C 1
ATOM 916 O O . GLU A 1 125 ? -19.609 -33.760 -1.838 1.00 36.66 125 GLU A O 1
ATOM 921 N N . ARG A 1 126 ? -18.367 -32.575 -3.293 1.00 39.00 126 ARG A N 1
ATOM 922 C CA . ARG A 1 126 ? -18.181 -33.681 -4.236 1.00 39.00 126 ARG A CA 1
ATOM 923 C C . ARG A 1 126 ? -16.727 -34.118 -4.258 1.00 39.00 126 ARG A C 1
ATOM 925 O O . ARG A 1 126 ? -15.904 -33.567 -4.986 1.00 39.00 126 ARG A O 1
ATOM 932 N N . GLU A 1 127 ? -16.462 -35.109 -3.420 1.00 36.06 127 GLU A N 1
ATOM 933 C CA . GLU A 1 127 ? -15.214 -35.858 -3.330 1.00 36.06 127 GLU A CA 1
ATOM 934 C C . GLU A 1 127 ? -14.765 -36.347 -4.721 1.00 36.06 127 GLU A C 1
ATOM 936 O O . GLU A 1 127 ? -15.592 -36.759 -5.540 1.00 36.06 127 GLU A O 1
ATOM 941 N N . ILE A 1 128 ? -13.462 -36.263 -5.009 1.00 40.97 128 ILE A N 1
ATOM 942 C CA . ILE A 1 128 ? -12.878 -36.717 -6.279 1.00 40.97 128 ILE A CA 1
ATOM 943 C C . ILE A 1 128 ? -12.038 -37.959 -5.998 1.00 40.97 128 ILE A C 1
ATOM 945 O O . ILE A 1 128 ? -10.942 -37.872 -5.445 1.00 40.97 128 ILE A O 1
ATOM 949 N N . GLU A 1 129 ? -12.564 -39.111 -6.399 1.00 33.91 129 GLU A N 1
ATOM 950 C CA . GLU A 1 129 ? -11.879 -40.399 -6.315 1.00 33.91 129 GLU A CA 1
ATOM 951 C C . GLU A 1 129 ? -10.621 -40.415 -7.201 1.00 33.91 129 GLU A C 1
ATOM 953 O O . GLU A 1 129 ? -10.654 -40.023 -8.370 1.00 33.91 129 GLU A O 1
ATOM 958 N N . VAL A 1 130 ? -9.510 -40.923 -6.659 1.00 45.09 130 VAL A N 1
ATOM 959 C CA . VAL A 1 130 ? -8.271 -41.180 -7.407 1.00 45.09 130 VAL A CA 1
ATOM 960 C C . VAL A 1 130 ? -8.079 -42.700 -7.509 1.00 45.09 130 VAL A C 1
ATOM 962 O O . VAL A 1 130 ? -7.916 -43.346 -6.472 1.00 45.09 130 VAL A O 1
ATOM 965 N N . PRO A 1 131 ? -8.105 -43.300 -8.717 1.00 39.56 131 PRO A N 1
ATOM 966 C CA . PRO A 1 131 ? -7.961 -44.747 -8.876 1.00 39.56 131 PRO A CA 1
ATOM 967 C C . PRO A 1 131 ? -6.608 -45.285 -8.390 1.00 39.56 131 PRO A C 1
ATOM 969 O O . PRO A 1 131 ? -5.568 -44.645 -8.550 1.00 39.56 131 PRO A O 1
ATOM 972 N N . ALA A 1 132 ? -6.627 -46.489 -7.820 1.00 32.44 132 ALA A N 1
ATOM 973 C CA . ALA A 1 132 ? -5.454 -47.138 -7.241 1.00 32.44 132 ALA A CA 1
ATOM 974 C C . ALA A 1 132 ? -4.616 -47.911 -8.273 1.00 32.44 132 ALA A C 1
ATOM 976 O O . ALA A 1 132 ? -5.169 -48.535 -9.176 1.00 32.44 132 ALA A O 1
ATOM 977 N N . GLU A 1 133 ? -3.300 -47.989 -8.044 1.00 34.66 133 GLU A N 1
ATOM 978 C CA . GLU A 1 133 ? -2.414 -48.965 -8.692 1.00 34.66 133 GLU A CA 1
ATOM 979 C C . GLU A 1 133 ? -1.588 -49.758 -7.658 1.00 34.66 133 GLU A C 1
ATOM 981 O O . GLU A 1 133 ? -0.683 -49.243 -7.009 1.00 34.66 133 GLU A O 1
ATOM 986 N N . ARG A 1 134 ? -1.973 -51.034 -7.529 1.00 38.50 134 ARG A N 1
ATOM 987 C CA . ARG A 1 134 ? -1.200 -52.256 -7.205 1.00 38.50 134 ARG A CA 1
ATOM 988 C C . ARG A 1 134 ? -0.033 -52.212 -6.197 1.00 38.50 134 ARG A C 1
ATOM 990 O O . ARG A 1 134 ? 1.026 -51.638 -6.417 1.00 38.50 134 ARG A O 1
ATOM 997 N N . SER A 1 135 ? -0.182 -53.027 -5.149 1.00 44.16 135 SER A N 1
ATOM 998 C CA . SER A 1 135 ? 0.822 -53.311 -4.113 1.00 44.16 135 SER A CA 1
ATOM 999 C C . SER A 1 135 ? 1.972 -54.235 -4.551 1.00 44.16 135 SER A C 1
ATOM 1001 O O . SER A 1 135 ? 1.791 -55.137 -5.368 1.00 44.16 135 SER A O 1
ATOM 1003 N N . ALA A 1 136 ? 3.098 -54.123 -3.840 1.00 37.97 136 ALA A N 1
ATOM 1004 C CA . ALA A 1 136 ? 4.056 -55.204 -3.583 1.00 37.97 136 ALA A CA 1
ATOM 1005 C C . ALA A 1 136 ? 4.380 -55.252 -2.066 1.00 37.97 136 ALA A C 1
ATOM 1007 O O . ALA A 1 136 ? 3.977 -54.353 -1.329 1.00 37.97 136 ALA A O 1
ATOM 1008 N N . GLY A 1 137 ? 5.044 -56.313 -1.579 1.00 35.25 137 GLY A N 1
ATOM 1009 C CA . GLY A 1 137 ? 5.383 -56.491 -0.149 1.00 35.25 137 GLY A CA 1
ATOM 1010 C C . GLY A 1 137 ? 6.395 -55.461 0.401 1.00 35.25 137 GLY A C 1
ATOM 1011 O O . GLY A 1 137 ? 6.916 -54.648 -0.349 1.00 35.25 137 GLY A O 1
ATOM 1012 N N . VAL A 1 138 ? 6.768 -55.474 1.690 1.00 36.31 138 VAL A N 1
ATOM 1013 C CA . VAL A 1 138 ? 7.189 -56.660 2.470 1.00 36.31 138 VAL A CA 1
ATOM 1014 C C . VAL A 1 138 ? 7.088 -56.451 4.010 1.00 36.31 138 VAL A C 1
ATOM 1016 O O . VAL A 1 138 ? 7.251 -55.350 4.514 1.00 36.31 138 VAL A O 1
ATOM 1019 N N . THR A 1 139 ? 6.797 -57.549 4.727 1.00 36.53 139 THR A N 1
ATOM 1020 C CA . THR A 1 139 ? 6.866 -57.850 6.191 1.00 36.53 139 THR A CA 1
ATOM 1021 C C . THR A 1 139 ? 6.789 -56.766 7.292 1.00 36.53 139 THR A C 1
ATOM 1023 O O . THR A 1 139 ? 7.752 -56.068 7.587 1.00 36.53 139 THR A O 1
ATOM 1026 N N . ARG A 1 140 ? 5.691 -56.866 8.061 1.00 45.91 140 ARG A N 1
ATOM 1027 C CA . ARG A 1 140 ? 5.545 -56.786 9.541 1.00 45.91 140 ARG A CA 1
ATOM 1028 C C . ARG A 1 140 ? 6.807 -56.686 10.432 1.00 45.91 140 ARG A C 1
ATOM 1030 O O . ARG A 1 140 ? 7.653 -57.574 10.373 1.00 45.91 140 ARG A O 1
ATOM 1037 N N . THR A 1 141 ? 6.689 -55.864 11.483 1.00 37.28 141 THR A N 1
ATOM 1038 C CA .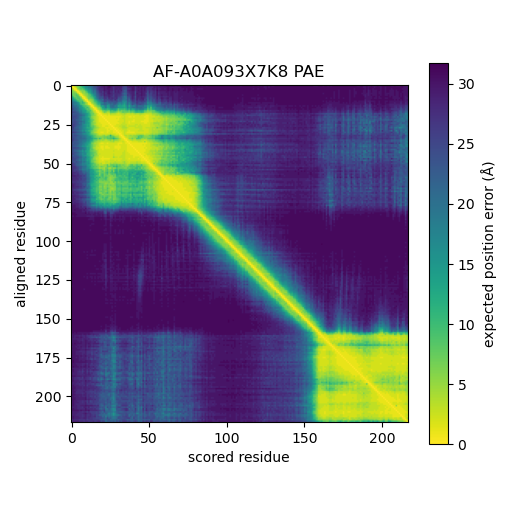 THR A 1 141 ? 6.969 -56.228 12.899 1.00 37.28 141 THR A CA 1
ATOM 1039 C C . THR A 1 141 ? 5.957 -55.551 13.852 1.00 37.28 141 THR A C 1
ATOM 1041 O O . THR A 1 141 ? 5.169 -54.706 13.433 1.00 37.28 141 THR A O 1
ATOM 1044 N N . VAL A 1 142 ? 5.932 -55.986 15.118 1.00 46.38 142 VAL A N 1
ATOM 1045 C CA . VAL A 1 142 ? 5.080 -55.550 16.260 1.00 46.38 142 VAL A CA 1
ATOM 1046 C C . VAL A 1 142 ? 6.079 -55.150 17.393 1.00 46.38 142 VAL A C 1
ATOM 1048 O O . VAL A 1 142 ? 7.231 -55.564 17.295 1.00 46.38 142 VAL A O 1
ATOM 1051 N N . GLU A 1 143 ? 5.844 -54.341 18.441 1.00 36.00 143 GLU A N 1
ATOM 1052 C CA . GLU A 1 143 ? 4.657 -54.068 19.272 1.00 36.00 143 GLU A CA 1
ATOM 1053 C C . GLU A 1 143 ? 4.637 -52.676 19.975 1.00 36.00 143 GLU A C 1
ATOM 1055 O O . GLU A 1 143 ? 5.680 -52.144 20.328 1.00 36.00 143 GLU A O 1
ATOM 1060 N N . ARG A 1 144 ? 3.407 -52.228 20.308 1.00 43.59 144 ARG A N 1
ATOM 1061 C CA . ARG A 1 144 ? 2.908 -51.515 21.527 1.00 43.59 144 ARG A CA 1
ATOM 1062 C C . ARG A 1 144 ? 3.447 -50.133 21.996 1.00 43.59 144 ARG A C 1
ATOM 1064 O O . ARG A 1 144 ? 4.601 -49.790 21.786 1.00 43.59 144 ARG A O 1
ATOM 1071 N N . PRO A 1 145 ? 2.594 -49.343 22.702 1.00 59.81 145 PRO A N 1
ATOM 1072 C CA . PRO A 1 145 ? 2.931 -48.023 23.250 1.00 59.81 145 PRO A CA 1
ATOM 1073 C C . PRO A 1 145 ? 3.235 -48.039 24.763 1.00 59.81 145 PRO A C 1
ATOM 1075 O O . PRO A 1 145 ? 2.586 -48.767 25.516 1.00 59.81 145 PRO A O 1
ATOM 1078 N N . VAL A 1 146 ? 4.141 -47.169 25.232 1.00 37.12 146 VAL A N 1
ATOM 1079 C CA . VAL A 1 146 ? 4.408 -46.936 26.669 1.00 37.12 146 VAL A CA 1
ATOM 1080 C C . VAL A 1 146 ? 4.732 -45.455 26.941 1.00 37.12 146 VAL A C 1
ATOM 1082 O O . VAL A 1 146 ? 5.766 -44.973 26.506 1.00 37.12 146 VAL A O 1
ATOM 1085 N N . THR A 1 147 ? 3.825 -44.792 27.676 1.00 39.88 147 THR A N 1
ATOM 1086 C CA . THR A 1 147 ? 3.944 -43.555 28.501 1.00 39.88 147 THR A CA 1
ATOM 1087 C C . THR A 1 147 ? 4.674 -42.299 27.995 1.00 39.88 147 THR A C 1
ATOM 1089 O O . THR A 1 147 ? 5.752 -42.340 27.418 1.00 39.88 147 THR A O 1
ATOM 1092 N N . ALA A 1 148 ? 4.137 -41.137 28.383 1.00 49.16 148 ALA A N 1
ATOM 1093 C CA . ALA A 1 148 ? 4.855 -39.865 28.330 1.00 49.16 148 ALA A CA 1
ATOM 1094 C C . ALA A 1 148 ? 6.123 -39.882 29.206 1.00 49.16 148 ALA A C 1
ATOM 1096 O O . ALA A 1 148 ? 6.094 -40.374 30.334 1.00 49.16 148 ALA A O 1
ATOM 1097 N N . GLY A 1 149 ? 7.199 -39.276 28.704 1.00 35.62 149 GLY A N 1
ATOM 1098 C CA . GLY A 1 149 ? 8.413 -38.976 29.458 1.00 35.62 149 GLY A CA 1
ATOM 1099 C C . GLY A 1 149 ? 8.864 -37.552 29.155 1.00 35.62 149 GLY A C 1
ATOM 1100 O O . GLY A 1 149 ? 9.196 -37.240 28.014 1.00 35.62 149 GLY A O 1
ATOM 1101 N N . THR A 1 150 ? 8.849 -36.683 30.165 1.00 51.88 150 THR A N 1
ATOM 1102 C CA . THR A 1 150 ? 9.417 -35.334 30.065 1.00 51.88 150 THR A CA 1
ATOM 1103 C C . THR A 1 150 ? 10.930 -35.437 29.916 1.00 51.88 150 THR A C 1
ATOM 1105 O O . THR A 1 150 ? 11.584 -36.037 30.767 1.00 51.88 150 THR A O 1
ATOM 1108 N N . MET A 1 151 ? 11.489 -34.815 28.879 1.00 48.72 151 MET A N 1
ATOM 1109 C CA . MET A 1 151 ? 12.922 -34.543 28.805 1.00 48.72 151 MET A CA 1
ATOM 1110 C C . MET A 1 151 ? 13.176 -33.159 28.203 1.00 48.72 151 MET A C 1
ATOM 1112 O O . MET A 1 151 ? 12.991 -32.930 27.009 1.00 48.72 151 MET A O 1
ATOM 1116 N N . ASP A 1 152 ? 13.594 -32.238 29.068 1.00 48.03 152 ASP A N 1
ATOM 1117 C CA . ASP A 1 152 ? 14.317 -31.028 28.690 1.00 48.03 152 ASP A CA 1
ATOM 1118 C C . ASP A 1 152 ? 15.620 -31.371 27.947 1.00 48.03 152 ASP A C 1
ATOM 1120 O O . ASP A 1 152 ? 16.143 -32.483 28.047 1.00 48.03 152 ASP A O 1
ATOM 1124 N N . GLY A 1 153 ? 16.198 -30.383 27.259 1.00 51.84 153 GLY A N 1
ATOM 1125 C CA . GLY A 1 153 ? 17.571 -30.490 26.757 1.00 51.84 153 GLY A CA 1
ATOM 1126 C C . GLY A 1 153 ? 17.725 -30.956 25.308 1.00 51.84 153 GLY A C 1
ATOM 1127 O O . GLY A 1 153 ? 18.691 -31.649 24.993 1.00 51.84 153 GLY A O 1
ATOM 1128 N N . VAL A 1 154 ? 16.852 -30.519 24.392 1.00 45.50 154 VAL A N 1
ATOM 1129 C CA . VAL A 1 154 ? 17.258 -30.428 22.978 1.00 45.50 154 VAL A CA 1
ATOM 1130 C C . VAL A 1 154 ? 18.307 -29.321 22.873 1.00 45.50 154 VAL A C 1
ATOM 1132 O O . VAL A 1 154 ? 17.971 -28.140 22.822 1.00 45.50 154 VAL A O 1
ATOM 1135 N N . THR A 1 155 ? 19.584 -29.706 22.875 1.00 50.62 155 THR A N 1
ATOM 1136 C CA . THR A 1 155 ? 20.713 -28.795 22.654 1.00 50.62 155 THR A CA 1
ATOM 1137 C C . THR A 1 155 ? 20.517 -28.055 21.329 1.00 50.62 155 THR A C 1
ATOM 1139 O O . THR A 1 155 ? 20.461 -28.718 20.288 1.00 50.62 155 THR A O 1
ATOM 1142 N N . PRO A 1 156 ? 20.433 -26.712 21.313 1.00 51.66 156 PRO A N 1
ATOM 1143 C CA . PRO A 1 156 ? 20.354 -25.979 20.061 1.00 51.66 156 PRO A CA 1
ATOM 1144 C C . PRO A 1 156 ? 21.625 -26.211 19.242 1.00 51.66 156 PRO A C 1
ATOM 1146 O O . PRO A 1 156 ? 22.732 -25.896 19.684 1.00 51.66 156 PRO A O 1
ATOM 1149 N N . GLY A 1 157 ? 21.461 -26.745 18.031 1.00 40.12 157 GLY A N 1
ATOM 1150 C CA . GLY A 1 157 ? 22.463 -26.548 16.988 1.00 40.12 157 GLY A CA 1
ATOM 1151 C C . GLY A 1 157 ? 22.611 -25.048 16.691 1.00 40.12 157 GLY A C 1
ATOM 1152 O O . GLY A 1 157 ? 21.705 -24.270 17.015 1.00 40.12 157 GLY A O 1
ATOM 1153 N N . PRO A 1 158 ? 23.734 -24.614 16.095 1.00 58.12 158 PRO A N 1
ATOM 1154 C CA . PRO A 1 158 ? 23.905 -23.214 15.735 1.00 58.12 158 PRO A CA 1
ATOM 1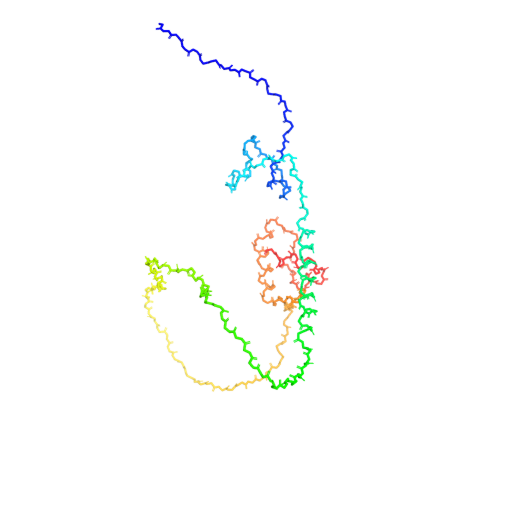155 C C . PRO A 1 158 ? 22.761 -22.755 14.819 1.00 58.12 158 PRO A C 1
ATOM 1157 O O . PRO A 1 158 ? 22.394 -23.455 13.879 1.00 58.12 158 PRO A O 1
ATOM 1160 N N . GLU A 1 159 ? 22.228 -21.566 15.107 1.00 58.19 159 GLU A N 1
ATOM 1161 C CA . GLU A 1 159 ? 21.212 -20.866 14.302 1.00 58.19 159 GLU A CA 1
ATOM 1162 C C . GLU A 1 159 ? 19.806 -21.502 14.260 1.00 58.19 159 GLU A C 1
ATOM 1164 O O . GLU A 1 159 ? 19.117 -21.472 13.241 1.00 58.19 159 GLU A O 1
ATOM 1169 N N . ALA A 1 160 ? 19.322 -22.004 15.400 1.00 71.81 160 ALA A N 1
ATOM 1170 C CA . ALA A 1 160 ? 17.885 -22.189 15.608 1.00 71.81 160 ALA A CA 1
ATOM 1171 C C . ALA A 1 160 ? 17.175 -20.819 15.717 1.00 71.81 160 ALA A C 1
ATOM 1173 O O . ALA A 1 160 ? 17.207 -20.197 16.776 1.00 71.81 160 ALA A O 1
ATOM 1174 N N . THR A 1 161 ? 16.541 -20.363 14.628 1.00 85.25 161 THR A N 1
ATOM 1175 C CA . THR A 1 161 ? 15.825 -19.074 14.543 1.00 85.25 161 THR A CA 1
ATOM 1176 C C . THR A 1 161 ? 14.880 -18.843 15.727 1.00 85.25 161 THR A C 1
ATOM 1178 O O . THR A 1 161 ? 14.021 -19.672 16.031 1.00 85.25 161 THR A O 1
ATOM 1181 N N . THR A 1 162 ? 14.982 -17.681 16.362 1.00 91.12 162 THR A N 1
ATOM 1182 C CA . THR A 1 162 ? 14.172 -17.276 17.515 1.00 91.12 162 THR A CA 1
ATOM 1183 C C . THR A 1 162 ? 12.828 -16.701 17.059 1.00 91.12 162 THR A C 1
ATOM 1185 O O . THR A 1 162 ? 12.774 -15.889 16.136 1.00 91.12 162 THR A O 1
ATOM 1188 N N . ALA A 1 163 ? 11.725 -17.069 17.719 1.00 92.19 163 ALA A N 1
ATOM 1189 C CA . ALA A 1 163 ? 10.418 -16.448 17.476 1.00 92.19 163 ALA A CA 1
ATOM 1190 C C . ALA A 1 163 ? 10.434 -14.951 17.854 1.00 92.19 163 ALA A C 1
ATOM 1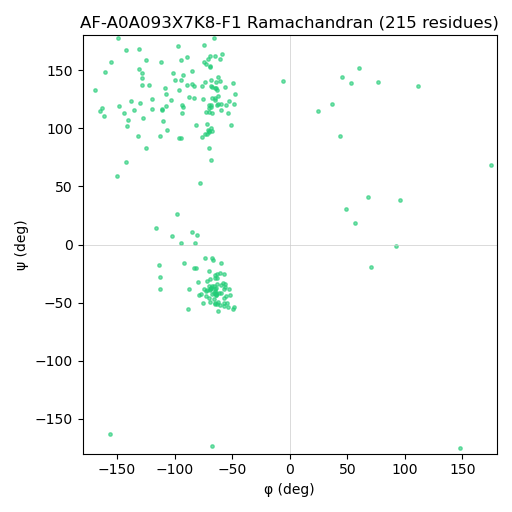192 O O . ALA A 1 163 ? 11.027 -14.567 18.863 1.00 92.19 163 ALA A O 1
ATOM 1193 N N . ARG A 1 164 ? 9.790 -14.095 17.051 1.00 93.31 164 ARG A N 1
ATOM 1194 C CA . ARG A 1 164 ? 9.806 -12.625 17.211 1.00 93.31 164 ARG A CA 1
ATOM 1195 C C . ARG A 1 164 ? 8.383 -12.072 17.213 1.00 93.31 164 ARG A C 1
ATOM 1197 O O . ARG A 1 164 ? 7.523 -12.601 16.517 1.00 93.31 164 ARG A O 1
ATOM 1204 N N . SER A 1 165 ? 8.135 -10.991 17.950 1.00 91.56 165 SER A N 1
ATOM 1205 C CA . SER A 1 165 ? 6.805 -10.378 18.055 1.00 91.56 165 SER A CA 1
ATOM 1206 C C . SER A 1 165 ? 6.819 -8.865 17.827 1.00 91.56 165 SER A C 1
ATOM 1208 O O . SER A 1 165 ? 7.818 -8.187 18.071 1.00 91.56 165 SER A O 1
ATOM 1210 N N . ILE A 1 166 ? 5.701 -8.340 17.321 1.00 89.12 166 ILE A N 1
ATOM 1211 C CA . ILE A 1 166 ? 5.482 -6.916 17.042 1.00 89.12 166 ILE A CA 1
ATOM 1212 C C . ILE A 1 166 ? 4.068 -6.520 17.477 1.00 89.12 166 ILE A C 1
ATOM 1214 O O . ILE A 1 166 ? 3.092 -7.146 17.076 1.00 89.12 166 ILE A O 1
ATOM 1218 N N . GLU A 1 167 ? 3.961 -5.514 18.350 1.00 83.06 167 GLU A N 1
ATOM 1219 C CA . GLU A 1 167 ? 2.689 -4.959 18.862 1.00 83.06 167 GLU A CA 1
ATOM 1220 C C . GLU A 1 167 ? 1.672 -6.013 19.378 1.00 83.06 167 GLU A C 1
ATOM 1222 O O . GLU A 1 167 ? 0.463 -5.811 19.326 1.00 83.06 167 GLU A O 1
ATOM 1227 N N . GLY A 1 168 ? 2.167 -7.140 19.910 1.00 80.69 168 GLY A N 1
ATOM 1228 C CA . GLY A 1 168 ? 1.353 -8.249 20.434 1.00 80.69 168 GLY A CA 1
ATOM 1229 C C . GLY A 1 168 ? 1.041 -9.369 19.432 1.00 80.69 168 GLY A C 1
ATOM 1230 O O . GLY A 1 168 ? 0.423 -10.359 19.812 1.00 80.69 168 GLY A O 1
ATOM 1231 N N . VAL A 1 169 ? 1.487 -9.257 18.178 1.00 86.19 169 VAL A N 1
ATOM 1232 C CA . VAL A 1 169 ? 1.440 -10.337 17.180 1.00 86.19 169 VAL A CA 1
ATOM 1233 C C . VAL A 1 169 ? 2.765 -11.095 17.197 1.00 86.19 169 VAL A C 1
ATOM 1235 O O . VAL A 1 169 ? 3.817 -10.509 16.942 1.00 86.19 169 VAL A O 1
ATOM 1238 N N . GLU A 1 170 ? 2.727 -12.395 17.485 1.00 89.25 170 GLU A N 1
ATOM 1239 C CA . GLU A 1 170 ? 3.910 -13.264 17.473 1.00 89.25 170 GLU A CA 1
ATOM 1240 C C . GLU A 1 170 ? 4.075 -13.987 16.130 1.00 89.25 170 GLU A C 1
ATOM 1242 O O . GLU A 1 170 ? 3.101 -14.434 15.524 1.00 89.25 170 GLU A O 1
ATOM 1247 N N . VAL A 1 171 ? 5.322 -14.126 15.676 1.00 91.69 171 VAL A N 1
ATOM 1248 C CA . VAL A 1 171 ? 5.710 -14.867 14.472 1.00 91.69 171 VAL A CA 1
ATOM 1249 C C . VAL A 1 171 ? 6.661 -15.987 14.888 1.00 91.69 171 VAL A C 1
ATOM 1251 O O . VAL A 1 171 ? 7.753 -15.741 15.408 1.00 91.69 171 VAL A O 1
ATOM 1254 N N . GLY A 1 172 ? 6.235 -17.234 14.681 1.00 93.25 172 GLY A N 1
ATOM 1255 C CA . GLY A 1 172 ? 6.994 -18.417 15.092 1.00 93.25 172 GLY A CA 1
ATOM 1256 C C . GLY A 1 172 ? 8.273 -18.623 14.275 1.00 93.25 172 GLY A C 1
ATOM 1257 O O . GLY A 1 172 ? 8.335 -18.269 13.099 1.00 93.25 172 GLY A O 1
ATOM 1258 N N . SER A 1 173 ? 9.277 -19.266 14.871 1.00 92.81 173 SER A N 1
ATOM 1259 C CA . SER A 1 173 ? 10.581 -19.562 14.251 1.00 92.81 173 SER A CA 1
ATOM 1260 C C . SER A 1 173 ? 10.474 -20.189 12.853 1.00 92.81 173 SER A C 1
ATOM 1262 O O . SER A 1 173 ? 10.971 -19.634 11.876 1.00 92.81 173 SER A O 1
ATOM 1264 N N . ALA A 1 174 ? 9.722 -21.284 12.725 1.00 90.50 174 ALA A N 1
ATOM 1265 C CA . ALA A 1 174 ? 9.503 -21.970 11.449 1.00 90.50 174 ALA A CA 1
ATOM 1266 C C . ALA A 1 174 ? 8.755 -21.112 10.403 1.00 90.50 174 ALA A C 1
ATOM 1268 O O . ALA A 1 174 ? 8.906 -21.326 9.198 1.00 90.50 174 ALA A O 1
ATOM 1269 N N . GLN A 1 175 ? 7.959 -20.129 10.841 1.00 92.50 175 GLN A N 1
ATOM 1270 C CA . GLN A 1 175 ? 7.298 -19.169 9.955 1.00 92.50 175 GLN A CA 1
ATOM 1271 C C . GLN A 1 175 ? 8.290 -18.107 9.466 1.00 92.50 175 GLN A C 1
ATOM 1273 O O . GLN A 1 175 ? 8.308 -17.814 8.272 1.00 92.50 175 GLN A O 1
ATOM 1278 N N . ILE A 1 176 ? 9.153 -17.593 10.350 1.00 94.44 176 ILE A N 1
ATOM 1279 C CA . ILE A 1 176 ? 10.258 -16.689 9.997 1.00 94.44 176 ILE A CA 1
ATOM 1280 C C . ILE A 1 176 ? 11.167 -17.364 8.960 1.00 94.44 176 ILE A C 1
ATOM 1282 O O . ILE A 1 176 ? 11.394 -16.797 7.893 1.00 94.44 176 ILE A O 1
ATOM 1286 N N . ASP A 1 177 ? 11.600 -18.604 9.209 1.00 92.56 177 ASP A N 1
ATOM 1287 C CA . ASP A 1 177 ? 12.408 -19.388 8.265 1.00 92.56 177 ASP A CA 1
ATOM 1288 C C . ASP A 1 177 ? 11.738 -19.528 6.891 1.00 92.56 177 ASP A C 1
ATOM 1290 O O . ASP A 1 177 ? 12.384 -19.382 5.852 1.00 92.56 177 ASP A O 1
ATOM 1294 N N . SER A 1 178 ? 10.433 -19.816 6.870 1.00 92.31 178 SER A N 1
ATOM 1295 C CA . SER A 1 178 ? 9.657 -19.955 5.635 1.00 92.31 178 SER A CA 1
ATOM 1296 C C . SER A 1 178 ? 9.581 -18.636 4.855 1.00 92.31 178 SER A C 1
ATOM 1298 O O . SER A 1 178 ? 9.787 -18.620 3.641 1.00 92.31 178 SER A O 1
ATOM 1300 N N . LEU A 1 179 ? 9.371 -17.514 5.551 1.00 92.69 179 LEU A N 1
ATOM 1301 C CA . LEU A 1 179 ? 9.305 -16.177 4.954 1.00 92.69 179 LEU A CA 1
ATOM 1302 C C . LEU A 1 179 ? 10.675 -15.709 4.434 1.00 92.69 179 LEU A C 1
ATOM 1304 O O . LEU A 1 179 ? 10.754 -15.172 3.329 1.00 92.69 179 LEU A O 1
ATOM 1308 N N . PHE A 1 180 ? 11.768 -15.993 5.148 1.00 92.69 180 PHE A N 1
ATOM 1309 C CA . PHE A 1 180 ? 13.127 -15.744 4.652 1.00 92.69 180 PHE A CA 1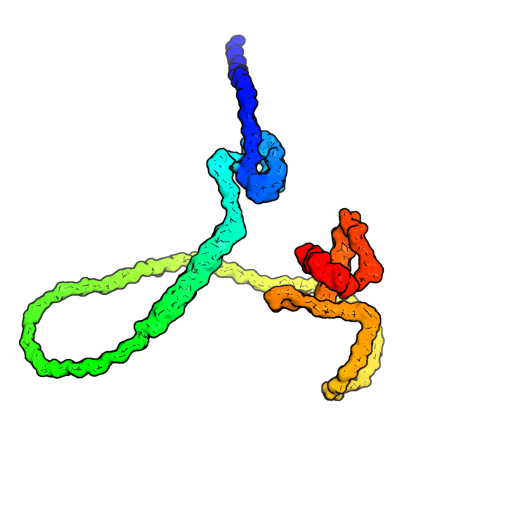
ATOM 1310 C C . PHE A 1 180 ? 13.455 -16.605 3.419 1.00 92.69 180 PHE A C 1
ATOM 1312 O O . PHE A 1 180 ? 13.965 -16.084 2.425 1.00 92.69 180 PHE A O 1
ATOM 1319 N N . ARG A 1 181 ? 13.098 -17.899 3.413 1.00 92.00 181 ARG A N 1
ATOM 1320 C CA . ARG A 1 181 ? 13.239 -18.763 2.221 1.00 92.00 181 ARG A CA 1
ATOM 1321 C C . ARG A 1 181 ? 12.424 -18.232 1.038 1.00 92.00 181 ARG A C 1
ATOM 1323 O O . ARG A 1 181 ? 12.934 -18.216 -0.081 1.00 92.00 181 ARG A O 1
ATOM 1330 N N . LEU A 1 182 ? 11.198 -17.755 1.271 1.00 91.94 182 LEU A N 1
ATOM 1331 C CA . LEU A 1 182 ? 10.356 -17.138 0.242 1.00 91.94 182 LEU A CA 1
ATOM 1332 C C . LEU A 1 182 ? 10.977 -15.843 -0.306 1.00 91.94 182 LEU A C 1
ATOM 1334 O O . LEU A 1 182 ? 10.987 -15.648 -1.523 1.00 91.94 182 LEU A O 1
ATOM 1338 N N . TYR A 1 183 ? 11.553 -14.997 0.555 1.00 90.62 183 TYR A N 1
ATOM 1339 C CA . TYR A 1 183 ? 12.295 -13.808 0.131 1.00 90.62 183 TYR A CA 1
ATOM 1340 C C . TYR A 1 183 ? 13.449 -14.175 -0.815 1.00 90.62 183 TYR A C 1
ATOM 1342 O O . TYR A 1 183 ? 13.524 -13.657 -1.935 1.00 90.62 183 TYR A O 1
ATOM 1350 N N . PHE A 1 184 ? 14.315 -15.110 -0.408 1.00 91.50 184 PHE A N 1
ATOM 1351 C CA . PHE A 1 184 ? 15.454 -15.532 -1.227 1.00 91.50 184 PHE A CA 1
ATOM 1352 C C . PHE A 1 184 ? 15.024 -16.225 -2.529 1.00 91.50 184 PHE A C 1
ATOM 1354 O O . PHE A 1 184 ? 15.596 -15.951 -3.580 1.00 91.50 184 PHE A O 1
ATOM 1361 N N . ALA A 1 185 ? 13.970 -17.044 -2.508 1.00 90.88 185 ALA A N 1
ATOM 1362 C CA . ALA A 1 185 ? 13.464 -17.702 -3.711 1.00 90.88 185 ALA A CA 1
ATOM 1363 C C . ALA A 1 185 ? 12.787 -16.737 -4.704 1.00 90.88 185 ALA A C 1
ATOM 1365 O O . ALA A 1 185 ? 12.874 -16.944 -5.916 1.00 90.88 185 ALA A O 1
ATOM 1366 N N . ARG A 1 186 ? 12.077 -15.704 -4.219 1.00 88.88 186 ARG A N 1
ATOM 1367 C CA . ARG A 1 186 ? 11.156 -14.910 -5.054 1.00 88.88 186 ARG A CA 1
ATOM 1368 C C . ARG A 1 186 ? 11.577 -13.464 -5.311 1.00 88.88 186 ARG A C 1
ATOM 1370 O O . ARG A 1 186 ? 11.193 -12.928 -6.356 1.00 88.88 186 ARG A O 1
ATOM 1377 N N . PHE A 1 187 ? 12.331 -12.842 -4.407 1.00 87.75 187 PHE A N 1
ATOM 1378 C CA . PHE A 1 187 ? 12.676 -11.416 -4.456 1.00 87.75 187 PHE A CA 1
ATOM 1379 C C . PHE A 1 187 ? 14.167 -11.172 -4.699 1.00 87.75 187 PHE A C 1
ATOM 1381 O O . PHE A 1 187 ? 14.499 -10.288 -5.487 1.00 87.75 187 PHE A O 1
ATOM 1388 N N . HIS A 1 188 ? 15.057 -11.980 -4.114 1.00 87.81 188 HIS A N 1
ATOM 1389 C CA . HIS A 1 188 ? 16.514 -11.848 -4.285 1.00 87.81 188 HIS A CA 1
ATOM 1390 C C . HIS A 1 188 ? 16.996 -11.815 -5.754 1.00 87.81 188 HIS A C 1
ATOM 1392 O O . HIS A 1 188 ? 17.807 -10.942 -6.060 1.00 87.81 188 HIS A O 1
ATOM 1398 N N . PRO A 1 189 ? 16.426 -12.585 -6.714 1.00 89.12 189 PRO A N 1
ATOM 1399 C CA . PRO A 1 189 ? 16.779 -12.470 -8.139 1.00 89.12 189 PRO A CA 1
ATOM 1400 C C . PRO A 1 189 ? 16.530 -11.086 -8.771 1.00 89.12 189 PRO A C 1
ATOM 1402 O O . PRO A 1 189 ? 17.034 -10.802 -9.855 1.00 89.12 189 PRO A O 1
ATOM 1405 N N . PHE A 1 190 ? 15.742 -10.229 -8.114 1.00 86.56 190 PHE A N 1
ATOM 1406 C CA . PHE A 1 190 ? 15.443 -8.853 -8.530 1.00 86.56 190 PHE A CA 1
ATOM 1407 C C . PHE A 1 190 ? 16.016 -7.802 -7.562 1.00 86.56 190 PHE A C 1
ATOM 1409 O O . PHE A 1 190 ? 16.111 -6.628 -7.919 1.00 86.56 190 PHE A O 1
ATOM 1416 N N . LEU A 1 191 ? 16.374 -8.214 -6.342 1.00 84.12 191 LEU A N 1
ATOM 1417 C CA . LEU A 1 191 ? 16.890 -7.390 -5.248 1.00 84.12 191 LEU A CA 1
ATOM 1418 C C . LEU A 1 191 ? 17.991 -8.158 -4.481 1.00 84.12 191 LEU A C 1
ATOM 1420 O O . LEU A 1 191 ? 17.766 -8.559 -3.336 1.00 84.12 191 LEU A O 1
ATOM 1424 N N . PRO A 1 192 ? 19.190 -8.356 -5.064 1.00 83.88 192 PRO A N 1
ATOM 1425 C CA . PRO A 1 192 ? 20.311 -9.043 -4.416 1.00 83.88 192 PRO A CA 1
ATOM 1426 C C . PRO A 1 192 ? 21.018 -8.122 -3.402 1.00 83.88 192 PRO A C 1
ATOM 1428 O O . PRO A 1 192 ? 22.218 -7.874 -3.476 1.00 83.88 192 PRO A O 1
ATOM 1431 N N . LEU A 1 193 ? 20.239 -7.550 -2.480 1.00 85.31 193 LEU A N 1
ATOM 1432 C CA . LEU A 1 193 ? 20.691 -6.649 -1.415 1.00 85.31 193 LEU A CA 1
ATOM 1433 C C . LEU A 1 193 ? 21.030 -7.399 -0.121 1.00 85.31 193 LEU A C 1
ATOM 1435 O O . LEU A 1 193 ? 21.664 -6.831 0.765 1.00 85.31 193 LEU A O 1
ATOM 1439 N N . LEU A 1 194 ? 20.573 -8.649 -0.006 1.00 87.31 194 LEU A N 1
ATOM 1440 C CA . LEU A 1 194 ? 20.767 -9.509 1.156 1.00 87.31 194 LEU A CA 1
ATOM 1441 C C . LEU A 1 194 ? 21.694 -10.681 0.835 1.00 87.31 194 LEU A C 1
ATOM 1443 O O . LEU A 1 194 ? 21.854 -11.095 -0.313 1.00 87.31 194 LEU A O 1
ATOM 1447 N N . ASP A 1 195 ? 22.286 -11.214 1.889 1.00 85.62 195 ASP A N 1
ATOM 1448 C CA . ASP A 1 195 ? 23.293 -12.259 1.898 1.00 85.62 195 ASP A CA 1
ATOM 1449 C C . ASP A 1 195 ? 22.638 -13.547 2.405 1.00 85.62 195 ASP A C 1
ATOM 1451 O O . ASP A 1 195 ? 22.102 -13.592 3.512 1.00 85.62 195 ASP A O 1
ATOM 1455 N N . GLN A 1 196 ? 22.639 -14.586 1.569 1.00 85.62 196 GLN A N 1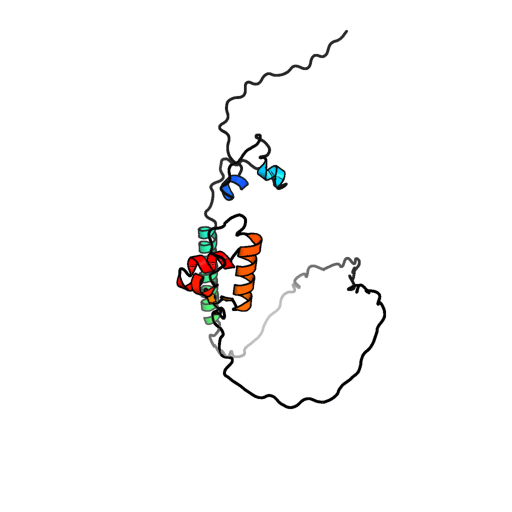
ATOM 1456 C CA . GLN A 1 196 ? 21.970 -15.854 1.866 1.00 85.62 196 GLN A CA 1
ATOM 1457 C C . GLN A 1 196 ? 22.723 -16.690 2.918 1.00 85.62 196 GLN A C 1
ATOM 1459 O O . GLN A 1 196 ? 22.164 -17.652 3.438 1.00 85.62 196 GLN A O 1
ATOM 1464 N N . ALA A 1 197 ? 23.964 -16.323 3.262 1.00 85.88 197 ALA A N 1
ATOM 1465 C CA . ALA A 1 197 ? 24.748 -16.980 4.309 1.00 85.88 197 ALA A CA 1
ATOM 1466 C C . ALA A 1 197 ? 24.409 -16.501 5.737 1.00 85.88 197 ALA A C 1
ATOM 1468 O O . ALA A 1 197 ? 25.036 -16.952 6.694 1.00 85.88 197 ALA A O 1
ATOM 1469 N N . ARG A 1 198 ? 23.447 -15.581 5.899 1.00 89.44 198 ARG A N 1
ATOM 1470 C CA . ARG A 1 198 ? 23.041 -15.021 7.197 1.00 89.44 198 ARG A CA 1
ATOM 1471 C C . ARG A 1 198 ? 21.684 -15.558 7.631 1.00 89.44 198 ARG A C 1
ATOM 1473 O O . ARG A 1 198 ? 20.713 -15.474 6.878 1.00 89.44 198 ARG A O 1
ATOM 1480 N N . SER A 1 199 ? 21.606 -16.056 8.861 1.00 91.31 199 SER A N 1
ATOM 1481 C CA . SER A 1 199 ? 20.346 -16.507 9.453 1.00 91.31 199 SER A CA 1
ATOM 1482 C C . SER A 1 199 ? 19.382 -15.343 9.753 1.00 91.31 199 SER A C 1
ATOM 1484 O O . SER A 1 199 ? 19.801 -14.181 9.838 1.00 91.31 199 SER A O 1
ATOM 1486 N N . PRO A 1 200 ? 18.077 -15.622 9.943 1.00 92.62 200 PRO A N 1
ATOM 1487 C CA . PRO A 1 200 ? 17.094 -14.593 10.277 1.00 92.62 200 PRO A CA 1
ATOM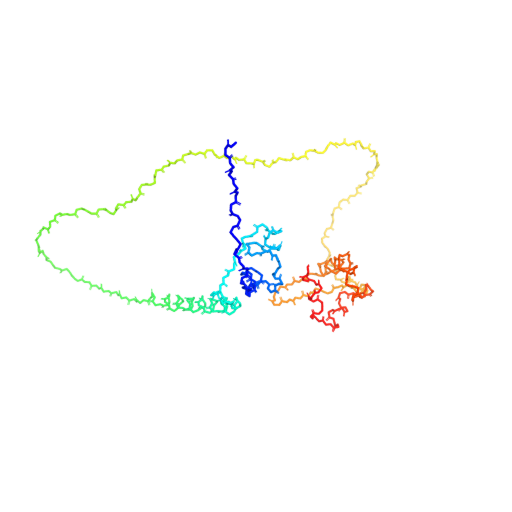 1488 C C . PRO A 1 200 ? 17.419 -13.827 11.567 1.00 92.62 200 PRO A C 1
ATOM 1490 O O . PRO A 1 200 ? 17.152 -12.628 11.649 1.00 92.62 200 PRO A O 1
ATOM 1493 N N . ASP A 1 201 ? 18.037 -14.482 12.553 1.00 92.44 201 ASP A N 1
ATOM 1494 C CA . ASP A 1 201 ? 18.402 -13.843 13.819 1.00 92.44 201 ASP A CA 1
ATOM 1495 C C . ASP A 1 201 ? 19.565 -12.856 13.671 1.00 92.44 201 ASP A C 1
ATOM 1497 O O . ASP A 1 201 ? 19.471 -11.751 14.205 1.00 92.44 201 ASP A O 1
ATOM 1501 N N . GLN A 1 202 ? 20.583 -13.157 12.852 1.00 92.00 202 GLN A N 1
ATOM 1502 C CA . GLN A 1 202 ? 21.608 -12.162 12.497 1.00 92.00 202 GLN A CA 1
ATOM 1503 C C . GLN A 1 202 ? 20.975 -10.910 11.866 1.00 92.00 202 GLN A C 1
ATOM 1505 O O . GLN A 1 202 ? 21.391 -9.783 12.134 1.00 92.00 202 GLN A O 1
ATOM 1510 N N . TYR A 1 203 ? 19.942 -11.084 11.033 1.00 92.81 203 TYR A N 1
ATOM 1511 C CA . TYR A 1 203 ? 19.213 -9.959 10.447 1.00 92.81 203 TYR A CA 1
ATOM 1512 C C . TYR A 1 203 ? 18.408 -9.157 11.475 1.00 92.81 203 TYR A C 1
ATOM 1514 O O . TYR A 1 203 ? 18.355 -7.929 11.368 1.00 92.81 203 TYR A O 1
ATOM 1522 N N . TYR A 1 204 ? 17.833 -9.822 12.479 1.00 93.19 204 TYR A N 1
ATOM 1523 C CA . TYR A 1 204 ? 17.162 -9.166 13.602 1.00 93.19 204 TYR A CA 1
ATOM 1524 C C . TYR A 1 204 ? 18.140 -8.334 14.448 1.00 93.19 204 TYR A C 1
ATOM 1526 O O . TYR A 1 204 ? 17.830 -7.192 14.785 1.00 93.19 204 TYR A O 1
ATOM 1534 N N . GLU A 1 205 ? 19.330 -8.869 14.740 1.00 93.12 205 GLU A N 1
ATOM 1535 C CA . GLU A 1 205 ? 20.384 -8.178 15.498 1.00 93.12 205 GLU A CA 1
ATOM 1536 C C . GLU A 1 205 ? 20.950 -6.956 14.760 1.00 93.12 205 GLU A C 1
ATOM 1538 O O . GLU A 1 205 ? 21.144 -5.904 15.370 1.00 93.12 205 GLU A O 1
ATOM 1543 N N . ILE A 1 206 ? 21.175 -7.059 13.443 1.00 93.19 206 ILE A N 1
ATOM 1544 C CA . ILE A 1 206 ? 21.667 -5.942 12.618 1.00 93.19 206 ILE A CA 1
ATOM 1545 C C . ILE A 1 206 ? 20.634 -4.812 12.549 1.00 93.19 206 ILE A C 1
ATOM 1547 O O . ILE A 1 206 ? 20.982 -3.635 12.671 1.00 93.19 206 ILE A O 1
ATOM 1551 N N . SER A 1 207 ? 19.363 -5.143 12.300 1.00 93.81 207 SER A N 1
ATOM 1552 C CA . SER A 1 207 ? 18.277 -4.165 12.320 1.00 93.81 207 SER A CA 1
ATOM 1553 C C . SER A 1 207 ? 16.907 -4.849 12.377 1.00 93.81 207 SER A C 1
ATOM 1555 O O . SER A 1 207 ? 16.469 -5.416 11.370 1.00 93.81 207 SER A O 1
ATOM 1557 N N . PRO A 1 208 ? 16.141 -4.683 13.473 1.00 93.00 208 PRO A N 1
ATOM 1558 C CA . PRO A 1 208 ? 14.765 -5.167 13.537 1.00 93.00 208 PRO A CA 1
ATOM 1559 C C . PRO A 1 208 ? 13.895 -4.613 12.400 1.00 93.00 208 PRO A C 1
ATOM 1561 O O . PRO A 1 208 ? 13.054 -5.327 11.866 1.00 93.00 208 PRO A O 1
ATOM 1564 N N . LEU A 1 209 ? 14.126 -3.368 11.958 1.00 91.31 209 LEU A N 1
ATOM 1565 C CA . LEU A 1 209 ? 13.398 -2.778 10.827 1.00 91.31 209 LEU A CA 1
ATOM 1566 C C . LEU A 1 209 ? 13.664 -3.512 9.506 1.00 91.31 209 LEU A C 1
ATOM 1568 O O . LEU A 1 209 ? 12.743 -3.657 8.706 1.00 91.31 209 LEU A O 1
ATOM 1572 N N . LEU A 1 210 ? 14.895 -3.983 9.275 1.00 91.19 210 LEU A N 1
ATOM 1573 C CA . LEU A 1 210 ? 15.222 -4.780 8.092 1.00 91.19 210 LEU A CA 1
ATOM 1574 C C . LEU A 1 210 ? 14.576 -6.165 8.177 1.00 91.19 210 LEU A C 1
ATOM 1576 O O . LEU A 1 210 ? 13.936 -6.590 7.221 1.00 91.19 210 LEU A O 1
ATOM 1580 N N . PHE A 1 211 ? 14.680 -6.827 9.331 1.00 94.00 211 PHE A N 1
ATOM 1581 C CA . PHE A 1 211 ? 14.021 -8.106 9.594 1.00 94.00 211 PHE A CA 1
ATOM 1582 C C . PHE A 1 211 ? 12.507 -8.039 9.333 1.00 94.00 211 PHE A C 1
ATOM 1584 O O . PHE A 1 211 ? 11.990 -8.796 8.512 1.00 94.00 211 PHE A O 1
ATOM 1591 N N . TRP A 1 212 ? 11.802 -7.083 9.950 1.00 93.94 212 TRP A N 1
ATOM 1592 C CA . TRP A 1 212 ? 10.358 -6.911 9.756 1.00 93.94 212 TRP A CA 1
ATOM 1593 C C . TRP A 1 212 ? 10.009 -6.540 8.307 1.00 93.94 212 TRP A C 1
ATOM 1595 O O . TRP A 1 212 ? 8.994 -7.006 7.795 1.00 93.94 212 TRP A O 1
ATOM 1605 N N . ALA A 1 213 ? 10.858 -5.782 7.603 1.00 91.25 213 ALA A N 1
ATOM 1606 C CA . ALA A 1 213 ? 10.667 -5.484 6.181 1.00 91.25 213 ALA A CA 1
ATOM 1607 C C . ALA A 1 213 ? 10.876 -6.699 5.254 1.00 91.25 213 ALA A C 1
ATOM 1609 O O . ALA A 1 213 ? 10.343 -6.700 4.148 1.00 91.25 213 ALA A O 1
ATOM 1610 N N . ILE A 1 214 ? 11.617 -7.730 5.676 1.00 89.81 214 ILE A N 1
ATOM 1611 C CA . ILE A 1 214 ? 11.763 -8.988 4.922 1.00 89.81 214 ILE A CA 1
ATOM 1612 C C . ILE A 1 214 ? 10.489 -9.824 5.064 1.00 89.81 214 ILE A C 1
ATOM 1614 O O . ILE A 1 214 ? 9.907 -10.226 4.058 1.00 89.81 214 ILE A O 1
ATOM 1618 N N . ILE A 1 215 ? 10.018 -10.026 6.299 1.00 89.50 215 ILE A N 1
ATOM 1619 C CA . ILE A 1 215 ? 8.914 -10.949 6.616 1.00 89.50 215 ILE A CA 1
ATOM 1620 C C . ILE A 1 215 ? 7.498 -10.360 6.448 1.00 89.50 215 ILE A C 1
ATOM 1622 O O . ILE A 1 215 ? 6.527 -10.982 6.870 1.00 89.50 215 ILE A O 1
ATOM 1626 N N . THR A 1 216 ? 7.361 -9.180 5.831 1.00 85.12 216 THR A N 1
ATOM 1627 C CA . THR A 1 216 ? 6.064 -8.519 5.549 1.00 85.12 216 THR A CA 1
ATOM 1628 C C . THR A 1 216 ? 5.748 -8.339 4.051 1.00 85.12 216 THR A C 1
ATOM 1630 O O . THR A 1 216 ? 4.836 -7.580 3.713 1.00 85.12 216 THR A O 1
ATOM 1633 N N . ASN A 1 217 ? 6.478 -9.023 3.154 1.00 62.62 217 ASN A N 1
ATOM 1634 C CA . ASN A 1 217 ? 6.216 -9.054 1.698 1.00 62.62 217 ASN A CA 1
ATOM 1635 C C . ASN A 1 217 ? 5.280 -10.191 1.260 1.00 62.62 217 ASN A C 1
ATOM 1637 O O . ASN A 1 217 ? 5.339 -11.273 1.882 1.00 62.62 217 ASN A O 1
#

Sequence (217 aa):
SPTAAAAAVGASPVKRKRIACTLCRESKVRCVGPSDRCARCERLGVGCRTDKAFRRSNKRSKVEALEKQVERLLEAQERGRGSSTSPARSVAPTTTRRRSGDAGDGAPVTPRTMGGESTGAGFQEREIEVPAERSAGVTRTVERPVTAGTMDGVTPGPEATTARSIEGVEVGSAQIDSLFRLYFARFHPFLPLLDQARSPDQYYEISPLLFWAIITN

Solvent-accessible surface area (backbone atoms only — not comparable to full-atom values): 15349 Å² total; per-residue (Å²): 135,87,85,84,80,81,82,79,79,83,74,79,81,73,85,70,80,87,73,60,27,51,70,32,63,72,71,73,48,88,64,53,65,66,94,68,47,29,55,65,31,57,78,64,73,47,87,50,51,71,56,92,83,74,71,88,73,61,65,66,66,53,48,55,55,47,52,61,46,52,53,58,49,51,56,49,52,53,63,54,62,71,67,78,78,81,91,82,92,81,90,81,85,90,82,88,88,89,84,89,86,83,90,80,93,78,82,85,83,75,85,79,85,76,89,82,90,78,84,88,82,82,84,71,88,77,85,80,88,76,89,85,82,87,88,79,88,82,83,88,87,85,84,90,90,81,79,92,75,95,76,85,80,83,74,80,62,91,83,72,55,68,62,51,69,56,101,88,49,76,45,51,29,73,55,52,54,50,37,52,52,48,39,57,74,71,42,28,93,83,50,78,82,70,65,89,90,56,55,70,50,60,38,38,73,76,32,54,70,59,36,54,63,54,68,70,115

Nearest PDB structures (foldseek):
  1aw6-assembly1_A  TM=7.245E-01  e=5.574E-01  Saccharomyces cerevisiae

Radius of gyration: 37.13 Å; Cα contacts (8 Å, |Δi|>4): 97; chains: 1; bounding box: 92×83×109 Å

Mean predicted aligned error: 23.03 Å

pLDDT: mean 71.01, std 22.16, range [32.44, 97.25]